Protein AF-A0A8J7DBA4-F1 (afdb_monomer)

Structure (mmCIF, N/CA/C/O backbone):
data_AF-A0A8J7DBA4-F1
#
_entry.id   AF-A0A8J7DBA4-F1
#
loop_
_atom_site.group_PDB
_atom_site.id
_atom_site.type_symbol
_atom_site.label_atom_id
_atom_site.label_alt_id
_atom_site.label_comp_id
_atom_site.label_asym_id
_atom_site.label_entity_id
_atom_site.label_seq_id
_atom_site.pdbx_PDB_ins_code
_atom_site.Cartn_x
_atom_site.Cartn_y
_atom_site.Cartn_z
_atom_site.occupancy
_atom_site.B_iso_or_equiv
_atom_site.auth_seq_id
_atom_site.auth_comp_id
_atom_site.auth_asym_id
_atom_site.auth_atom_id
_atom_site.pdbx_PDB_model_num
ATOM 1 N N . MET A 1 1 ? -9.008 -20.922 -16.742 1.00 41.56 1 MET A N 1
ATOM 2 C CA . MET A 1 1 ? -9.061 -20.496 -15.328 1.00 41.56 1 MET A CA 1
ATOM 3 C C . MET A 1 1 ? -9.291 -18.999 -15.348 1.00 41.56 1 MET A C 1
ATOM 5 O O . MET A 1 1 ? -8.594 -18.337 -16.102 1.00 41.56 1 MET A O 1
ATOM 9 N N . SER A 1 2 ? -10.322 -18.491 -14.674 1.00 51.12 2 SER A N 1
ATOM 10 C CA . SER A 1 2 ? -10.589 -17.048 -14.632 1.00 51.12 2 SER A CA 1
ATOM 11 C C . SER A 1 2 ? -9.455 -16.356 -13.891 1.00 51.12 2 SER A C 1
ATOM 13 O O . SER A 1 2 ? -9.149 -16.736 -12.761 1.00 51.12 2 SER A O 1
ATOM 15 N N . GLU A 1 3 ? -8.820 -15.381 -14.527 1.00 66.69 3 GLU A N 1
ATOM 16 C CA . GLU A 1 3 ? -7.812 -14.571 -13.858 1.00 66.69 3 GLU A CA 1
ATOM 17 C C . GLU A 1 3 ? -8.450 -13.742 -12.746 1.00 66.69 3 GLU A C 1
ATOM 19 O O . GLU A 1 3 ? -9.536 -13.180 -12.905 1.00 66.69 3 GLU A O 1
ATOM 24 N N . LEU A 1 4 ? -7.777 -13.689 -11.601 1.00 79.00 4 LEU A N 1
ATOM 25 C CA . LEU A 1 4 ? -8.176 -12.825 -10.505 1.00 79.00 4 LEU A CA 1
ATOM 26 C C . LEU A 1 4 ? -7.897 -11.370 -10.857 1.00 79.00 4 LEU A C 1
ATOM 28 O O . LEU A 1 4 ? -6.765 -11.024 -11.192 1.00 79.00 4 LEU A O 1
ATOM 32 N N . VAL A 1 5 ? -8.913 -10.523 -10.692 1.00 84.81 5 VAL A N 1
ATOM 33 C CA . VAL A 1 5 ? -8.793 -9.084 -10.922 1.00 84.81 5 VAL A CA 1
ATOM 34 C C . VAL A 1 5 ? -9.052 -8.319 -9.626 1.00 84.81 5 VAL A C 1
ATOM 36 O O . VAL A 1 5 ? -10.128 -8.411 -9.037 1.00 84.81 5 VAL A O 1
ATOM 39 N N . PHE A 1 6 ? -8.060 -7.559 -9.171 1.00 86.62 6 PHE A N 1
ATOM 40 C CA . PHE A 1 6 ? -8.147 -6.675 -8.016 1.00 86.62 6 PHE A CA 1
ATOM 41 C C . PHE A 1 6 ? -8.677 -5.308 -8.455 1.00 86.62 6 PHE A C 1
ATOM 43 O O . PHE A 1 6 ? -8.010 -4.577 -9.186 1.00 86.62 6 PHE A O 1
ATOM 50 N N . GLN A 1 7 ? -9.887 -4.968 -8.006 1.00 83.88 7 GLN A N 1
ATOM 51 C CA . GLN A 1 7 ? -10.591 -3.742 -8.404 1.00 83.88 7 GLN A CA 1
ATOM 52 C C . GLN A 1 7 ? -10.921 -2.824 -7.226 1.00 83.88 7 GLN A C 1
ATOM 54 O O . GLN A 1 7 ? -11.476 -1.746 -7.438 1.00 83.88 7 GLN A O 1
ATOM 59 N N . ASP A 1 8 ? -10.564 -3.220 -6.004 1.00 83.75 8 ASP A N 1
ATOM 60 C CA . ASP A 1 8 ? -10.910 -2.466 -4.808 1.00 83.75 8 ASP A CA 1
ATOM 61 C C . ASP A 1 8 ? -10.314 -1.053 -4.857 1.00 83.75 8 ASP A C 1
ATOM 63 O O . ASP A 1 8 ? -9.186 -0.817 -5.314 1.00 83.75 8 ASP A O 1
ATOM 67 N N . VAL A 1 9 ? -11.099 -0.114 -4.346 1.00 83.94 9 VAL A N 1
ATOM 68 C CA . VAL A 1 9 ? -10.730 1.286 -4.139 1.00 83.94 9 VAL A CA 1
ATOM 69 C C . VAL A 1 9 ? -10.029 1.389 -2.775 1.00 83.94 9 VAL A C 1
ATOM 71 O O . VAL A 1 9 ? -10.416 0.655 -1.863 1.00 83.94 9 VAL A O 1
ATOM 74 N N . PRO A 1 10 ? -9.020 2.262 -2.584 1.00 88.94 10 PRO A N 1
ATOM 75 C CA . PRO A 1 10 ? -8.278 2.388 -1.330 1.00 88.94 10 PRO A CA 1
ATOM 76 C C . PRO A 1 10 ? -9.120 3.083 -0.248 1.00 88.94 10 PRO A C 1
ATOM 78 O O . PRO A 1 10 ? -8.824 4.197 0.175 1.00 88.94 10 PRO A O 1
ATOM 81 N N . GLN A 1 11 ? -10.196 2.433 0.191 1.00 82.94 11 GLN A N 1
ATOM 82 C CA . GLN A 1 11 ? -11.025 2.857 1.317 1.00 82.94 11 GLN A CA 1
ATOM 83 C C . GLN A 1 11 ? -10.263 2.710 2.637 1.00 82.94 11 GLN A C 1
ATOM 85 O O . GLN A 1 11 ? -9.252 2.006 2.711 1.00 82.94 11 GLN A O 1
ATOM 90 N N . VAL A 1 12 ? -10.750 3.376 3.686 1.00 80.31 12 VAL A N 1
ATOM 91 C CA . VAL A 1 12 ? -10.069 3.439 4.985 1.00 80.31 12 VAL A CA 1
ATOM 92 C C . VAL A 1 12 ? -9.779 2.043 5.531 1.00 80.31 12 VAL A C 1
ATOM 94 O O . VAL A 1 12 ? -8.673 1.796 5.995 1.00 80.31 12 VAL A O 1
ATOM 97 N N . GLU A 1 13 ? -10.730 1.118 5.435 1.00 79.31 13 GLU A N 1
ATOM 98 C CA . GLU A 1 13 ? -10.627 -0.249 5.946 1.00 79.31 13 GLU A CA 1
ATOM 99 C C . GLU A 1 13 ? -9.528 -1.033 5.227 1.00 79.31 13 GLU A C 1
ATOM 101 O O . GLU A 1 13 ? -8.673 -1.655 5.863 1.00 79.31 13 GLU A O 1
ATOM 106 N N . LEU A 1 14 ? -9.506 -0.947 3.894 1.00 84.50 14 LEU A N 1
ATOM 107 C CA . LEU A 1 14 ? -8.479 -1.579 3.077 1.00 84.50 14 LEU A CA 1
ATOM 108 C C . LEU A 1 14 ? -7.100 -0.988 3.386 1.00 84.50 14 LEU A C 1
ATOM 110 O O . LEU A 1 14 ? -6.140 -1.728 3.594 1.00 84.50 14 LEU A O 1
ATOM 114 N N . LEU A 1 15 ? -6.995 0.339 3.461 1.00 87.50 15 LEU A N 1
ATOM 115 C CA . LEU A 1 15 ? -5.740 1.016 3.782 1.00 87.50 15 LEU A CA 1
ATOM 116 C C . LEU A 1 15 ? -5.261 0.699 5.199 1.00 87.50 15 LEU A C 1
ATOM 118 O O . LEU A 1 15 ? -4.071 0.481 5.406 1.00 87.50 15 LEU A O 1
ATOM 122 N N . GLN A 1 16 ? -6.168 0.634 6.171 1.00 81.69 16 GLN A N 1
ATOM 123 C CA . GLN A 1 16 ? -5.868 0.267 7.551 1.00 81.69 16 GLN A CA 1
ATOM 124 C C . GLN A 1 16 ? -5.339 -1.168 7.638 1.00 81.69 16 GLN A C 1
ATOM 126 O O . GLN A 1 16 ? -4.392 -1.438 8.379 1.00 81.69 16 GLN A O 1
ATOM 131 N N . TRP A 1 17 ? -5.897 -2.082 6.848 1.00 81.50 17 TRP A N 1
ATOM 132 C CA . TRP A 1 17 ? -5.405 -3.452 6.771 1.00 81.50 17 TRP A CA 1
ATOM 133 C C . TRP A 1 17 ? -4.026 -3.536 6.099 1.00 81.50 17 TRP A C 1
ATOM 135 O O . TRP A 1 17 ? -3.112 -4.164 6.637 1.00 81.50 17 TRP A O 1
ATOM 145 N N . LEU A 1 18 ? -3.819 -2.816 4.991 1.00 87.88 18 LEU A N 1
ATOM 146 C CA . LEU A 1 18 ? -2.517 -2.734 4.318 1.00 87.88 18 LEU A CA 1
ATOM 147 C C . LEU A 1 18 ? -1.440 -2.043 5.175 1.00 87.88 18 LEU A C 1
ATOM 149 O O . LEU A 1 18 ? -0.258 -2.362 5.058 1.00 87.88 18 LEU A O 1
ATOM 153 N N . ALA A 1 19 ? -1.823 -1.115 6.055 1.00 83.12 19 ALA A N 1
ATOM 154 C CA . ALA A 1 19 ? -0.901 -0.352 6.895 1.00 83.12 19 ALA A CA 1
ATOM 155 C C . ALA A 1 19 ? -0.144 -1.201 7.930 1.00 83.12 19 ALA A C 1
ATOM 157 O O . ALA A 1 19 ? 0.929 -0.777 8.364 1.00 83.12 19 ALA A O 1
ATOM 158 N N . ARG A 1 20 ? -0.686 -2.362 8.333 1.00 78.38 20 ARG A N 1
ATOM 159 C CA . ARG A 1 20 ? -0.143 -3.223 9.403 1.00 78.38 20 ARG A CA 1
ATOM 160 C C . ARG A 1 20 ? 0.233 -2.445 10.670 1.00 78.38 20 ARG A C 1
ATOM 162 O O . ARG A 1 20 ? 1.379 -2.445 11.116 1.00 78.38 20 ARG A O 1
ATOM 169 N N . GLY A 1 21 ? -0.751 -1.748 11.227 1.00 70.19 21 GLY A N 1
ATOM 170 C CA . GLY A 1 21 ? -0.596 -0.890 12.400 1.00 70.19 21 GLY A CA 1
ATOM 171 C C . GLY A 1 21 ? -1.210 0.479 12.151 1.00 70.19 21 GLY A C 1
ATOM 172 O O . GLY A 1 21 ? -2.156 0.606 11.382 1.00 70.19 21 GLY A O 1
ATOM 173 N N . SER A 1 22 ? -0.684 1.528 12.783 1.00 77.88 22 SER A N 1
ATOM 174 C CA . SER A 1 22 ? -1.262 2.873 12.666 1.00 77.88 22 SER A CA 1
ATOM 175 C C . SER A 1 22 ? -1.319 3.354 11.209 1.00 77.88 22 SER A C 1
ATOM 177 O O . SER A 1 22 ? -0.276 3.626 10.602 1.00 77.88 22 SER A O 1
ATOM 179 N N . LEU A 1 23 ? -2.533 3.517 10.666 1.00 80.94 23 LEU A N 1
ATOM 180 C CA . LEU A 1 23 ? -2.739 4.073 9.326 1.00 80.94 23 LEU A CA 1
ATOM 181 C C . LEU A 1 23 ? -2.173 5.492 9.223 1.00 80.94 23 LEU A C 1
ATOM 183 O O . LEU A 1 23 ? -1.526 5.823 8.237 1.00 80.94 23 LEU A O 1
ATOM 187 N N . LYS A 1 24 ? -2.293 6.299 10.281 1.00 81.75 24 LYS A N 1
ATOM 188 C CA . LYS A 1 24 ? -1.703 7.644 10.352 1.00 81.75 24 LYS A CA 1
ATOM 189 C C . LYS A 1 24 ? -0.204 7.673 10.056 1.00 81.75 24 LYS A C 1
ATOM 191 O O . LYS A 1 24 ? 0.265 8.591 9.390 1.00 81.75 24 LYS A O 1
ATOM 196 N N . GLN A 1 25 ? 0.543 6.694 10.562 1.00 79.12 25 GLN A N 1
ATOM 197 C CA . GLN A 1 25 ? 1.996 6.627 10.379 1.00 79.12 25 GLN A CA 1
ATOM 198 C C . GLN A 1 25 ? 2.388 5.957 9.059 1.00 79.12 25 GLN A C 1
ATOM 200 O O . GLN A 1 25 ? 3.443 6.253 8.506 1.00 79.12 25 GLN A O 1
ATOM 205 N N . ASN A 1 26 ? 1.537 5.066 8.546 1.00 86.19 26 ASN A N 1
ATOM 206 C CA . ASN A 1 26 ? 1.852 4.210 7.404 1.00 86.19 26 ASN A CA 1
ATOM 207 C C . ASN A 1 26 ? 1.024 4.512 6.148 1.00 86.19 26 ASN A C 1
ATOM 209 O O . ASN A 1 26 ? 1.100 3.740 5.196 1.00 86.19 26 ASN A O 1
ATOM 213 N N . LEU A 1 27 ? 0.278 5.621 6.100 1.00 91.94 27 LEU A N 1
ATOM 214 C CA . LEU A 1 27 ? -0.647 5.941 5.006 1.00 91.94 27 LEU A CA 1
ATOM 215 C C . LEU A 1 27 ? 0.015 5.853 3.625 1.00 91.94 27 LEU A C 1
ATOM 217 O O . LEU A 1 27 ? -0.481 5.148 2.752 1.00 91.94 27 LEU A O 1
ATOM 221 N N . GLY A 1 28 ? 1.167 6.505 3.437 1.00 95.19 28 GLY A N 1
ATOM 222 C CA . GLY A 1 28 ? 1.880 6.462 2.156 1.00 95.19 28 GLY A CA 1
ATOM 223 C C . GLY A 1 28 ? 2.302 5.041 1.762 1.00 95.19 28 GLY A C 1
ATOM 224 O O . GLY A 1 28 ? 2.207 4.666 0.598 1.00 95.19 28 GLY A O 1
ATOM 225 N N . ARG A 1 29 ? 2.705 4.202 2.728 1.00 96.00 29 ARG A N 1
ATOM 226 C CA . ARG A 1 29 ? 3.007 2.787 2.459 1.00 96.00 29 ARG A CA 1
ATOM 227 C C . ARG A 1 29 ? 1.739 2.009 2.113 1.00 96.00 29 ARG A C 1
ATOM 229 O O . ARG A 1 29 ? 1.763 1.255 1.153 1.00 96.00 29 ARG A O 1
ATOM 236 N N . ALA A 1 30 ? 0.646 2.203 2.847 1.00 94.81 30 ALA A N 1
ATOM 237 C CA . ALA A 1 30 ? -0.625 1.532 2.585 1.00 94.81 30 ALA A CA 1
ATOM 238 C C . ALA A 1 30 ? -1.157 1.845 1.177 1.00 94.81 30 ALA A C 1
ATOM 240 O O . ALA A 1 30 ? -1.532 0.932 0.446 1.00 94.81 30 ALA A O 1
ATOM 241 N N . ILE A 1 31 ? -1.101 3.115 0.760 1.00 96.56 31 ILE A N 1
ATOM 242 C CA . ILE A 1 31 ? -1.473 3.526 -0.601 1.00 96.56 31 ILE A CA 1
ATOM 243 C C . ILE A 1 31 ? -0.526 2.894 -1.628 1.00 96.56 31 ILE A C 1
ATOM 245 O O . ILE A 1 31 ? -0.976 2.382 -2.649 1.00 96.56 31 ILE A O 1
ATOM 249 N N . ARG A 1 32 ? 0.783 2.850 -1.351 1.00 97.19 32 ARG A N 1
ATOM 250 C CA . ARG A 1 32 ? 1.744 2.186 -2.242 1.00 97.19 32 ARG A CA 1
ATOM 251 C C . ARG A 1 32 ? 1.461 0.694 -2.392 1.00 97.19 32 ARG A C 1
ATOM 253 O O . ARG A 1 32 ? 1.496 0.194 -3.510 1.00 97.19 32 ARG A O 1
ATOM 260 N N . LEU A 1 33 ? 1.140 -0.009 -1.305 1.00 96.75 33 LEU A N 1
ATOM 261 C CA . LEU A 1 33 ? 0.729 -1.416 -1.336 1.00 96.75 33 LEU A CA 1
ATOM 262 C C . LEU A 1 33 ? -0.558 -1.612 -2.142 1.00 96.75 33 LEU A C 1
ATOM 264 O O . LEU A 1 33 ? -0.661 -2.577 -2.891 1.00 96.75 33 LEU A O 1
ATOM 268 N N . TRP A 1 34 ? -1.510 -0.683 -2.057 1.00 95.12 34 TRP A N 1
ATOM 269 C CA . TRP A 1 34 ? -2.689 -0.710 -2.919 1.00 95.12 34 TRP A CA 1
ATOM 270 C C . TRP A 1 34 ? -2.310 -0.595 -4.406 1.00 95.12 34 TRP A C 1
ATOM 272 O O . TRP A 1 34 ? -2.770 -1.404 -5.212 1.00 95.12 34 TRP A O 1
ATOM 282 N N . VAL A 1 35 ? -1.401 0.318 -4.774 1.00 94.25 35 VAL A N 1
ATOM 283 C CA . VAL A 1 35 ? -0.895 0.410 -6.158 1.00 94.25 35 VAL A CA 1
ATOM 284 C C . VAL A 1 35 ? -0.161 -0.869 -6.576 1.00 94.25 35 VAL A C 1
ATOM 286 O O . VAL A 1 35 ? -0.353 -1.340 -7.695 1.00 94.25 35 VAL A O 1
ATOM 289 N N . TRP A 1 36 ? 0.626 -1.483 -5.685 1.00 94.75 36 TRP A N 1
ATOM 290 C CA . TRP A 1 36 ? 1.239 -2.788 -5.945 1.00 94.75 36 TRP A CA 1
ATOM 291 C C . TRP A 1 36 ? 0.193 -3.846 -6.305 1.00 94.75 36 TRP A C 1
ATOM 293 O O . TRP A 1 36 ? 0.370 -4.551 -7.297 1.00 94.75 36 TRP A O 1
ATOM 303 N N . LEU A 1 37 ? -0.907 -3.935 -5.552 1.00 93.19 37 LEU A N 1
ATOM 304 C CA . LEU A 1 37 ? -1.984 -4.887 -5.832 1.00 93.19 37 LEU A CA 1
ATOM 305 C C . LEU A 1 37 ? -2.625 -4.640 -7.198 1.00 93.19 37 LEU A C 1
ATOM 307 O O . LEU A 1 37 ? -2.805 -5.592 -7.955 1.00 93.19 37 LEU A O 1
ATOM 311 N N . ARG A 1 38 ? -2.882 -3.376 -7.560 1.00 89.75 38 ARG A N 1
ATOM 312 C CA . ARG A 1 38 ? -3.343 -3.012 -8.913 1.00 89.75 38 ARG A CA 1
ATOM 313 C C . ARG A 1 38 ? -2.315 -3.421 -9.980 1.00 89.75 38 ARG A C 1
ATOM 315 O O . ARG A 1 38 ? -2.696 -3.993 -10.991 1.00 89.75 38 ARG A O 1
ATOM 322 N N . SER A 1 39 ? -1.017 -3.239 -9.726 1.00 90.38 39 SER A N 1
ATOM 323 C CA . SER A 1 39 ? 0.048 -3.617 -10.673 1.00 90.38 39 SER A CA 1
ATOM 324 C C . SER A 1 39 ? 0.184 -5.129 -10.888 1.00 90.38 39 SER A C 1
ATOM 326 O O . SER A 1 39 ? 0.546 -5.583 -11.970 1.00 90.38 39 SER A O 1
ATOM 328 N N . LEU A 1 40 ? -0.103 -5.930 -9.861 1.00 91.75 40 LEU A N 1
ATOM 329 C CA . LEU A 1 40 ? 0.084 -7.383 -9.888 1.00 91.75 40 LEU A CA 1
ATOM 330 C C . LEU A 1 40 ? -1.174 -8.126 -10.354 1.00 91.75 40 LEU A C 1
ATOM 332 O O . LEU A 1 40 ? -1.061 -9.165 -11.012 1.00 91.75 40 LEU A O 1
ATOM 336 N N . TYR A 1 41 ? -2.344 -7.582 -10.013 1.00 89.81 41 TYR A N 1
ATOM 337 C CA . TYR A 1 41 ? -3.651 -8.225 -10.142 1.00 89.81 41 TYR A CA 1
ATOM 338 C C . TYR A 1 41 ? -4.704 -7.354 -10.845 1.00 89.81 41 TYR A C 1
ATOM 340 O O . TYR A 1 41 ? -5.869 -7.719 -10.836 1.00 89.81 41 TYR A O 1
ATOM 348 N N . GLY A 1 42 ? -4.366 -6.190 -11.401 1.00 84.94 42 GLY A N 1
ATOM 349 C CA . GLY A 1 42 ? -5.332 -5.291 -12.049 1.00 84.94 42 GLY A CA 1
ATOM 350 C C . GLY A 1 42 ? -5.852 -5.788 -13.400 1.00 84.94 42 GLY A C 1
ATOM 351 O O . GLY A 1 42 ? -5.643 -6.941 -13.786 1.00 84.94 42 GLY A O 1
ATOM 352 N N . PHE A 1 43 ? -6.544 -4.913 -14.134 1.00 77.44 43 PHE A N 1
ATOM 353 C CA . PHE A 1 43 ? -7.121 -5.271 -15.428 1.00 77.44 43 PHE A CA 1
ATOM 354 C C . PHE A 1 43 ? -6.041 -5.357 -16.519 1.00 77.44 43 PHE A C 1
ATOM 356 O O . PHE A 1 43 ? -5.142 -4.514 -16.607 1.00 77.44 43 PHE A O 1
ATOM 363 N N . GLU A 1 44 ? -6.137 -6.361 -17.391 1.00 66.00 44 GLU A N 1
ATOM 364 C CA . GLU A 1 44 ? -5.301 -6.433 -18.591 1.00 66.00 44 GLU A CA 1
ATOM 365 C C . GLU A 1 44 ? -5.859 -5.495 -19.674 1.00 66.00 44 GLU A C 1
ATOM 367 O O . GLU A 1 44 ? -7.022 -5.591 -20.059 1.00 66.00 44 GLU A O 1
ATOM 372 N N . GLY A 1 45 ? -5.035 -4.577 -20.189 1.00 55.41 45 GLY A N 1
ATOM 373 C CA . GLY A 1 45 ? -5.352 -3.812 -21.405 1.00 55.41 45 GLY A CA 1
ATOM 374 C C . GLY A 1 45 ? -5.785 -2.350 -21.235 1.00 55.41 45 GLY A C 1
ATOM 375 O O . GLY A 1 45 ? -5.809 -1.636 -22.233 1.00 55.41 45 GLY A O 1
ATOM 376 N N . ALA A 1 46 ? -6.039 -1.851 -20.020 1.00 53.28 46 ALA A N 1
ATOM 377 C CA . ALA A 1 46 ? -6.259 -0.419 -19.787 1.00 53.28 46 ALA A CA 1
ATOM 378 C C . ALA A 1 46 ? -5.453 0.069 -18.580 1.00 53.28 46 ALA A C 1
ATOM 380 O O . ALA A 1 46 ? -5.605 -0.445 -17.480 1.00 53.28 46 ALA A O 1
ATOM 381 N N . SER A 1 47 ? -4.588 1.067 -18.775 1.00 58.25 47 SER A N 1
ATOM 382 C CA . SER A 1 47 ? -3.918 1.738 -17.659 1.00 58.25 47 SER A CA 1
ATOM 383 C C . SER A 1 47 ? -4.881 2.640 -16.909 1.00 58.25 47 SER A C 1
ATOM 385 O O . SER A 1 47 ? -5.562 3.451 -17.544 1.00 58.25 47 SER A O 1
ATOM 387 N N . LEU A 1 48 ? -4.828 2.646 -15.579 1.00 55.78 48 LEU A N 1
ATOM 388 C CA . LEU A 1 48 ? -5.324 3.785 -14.801 1.00 55.78 48 LEU A CA 1
ATOM 389 C C . LEU A 1 48 ? -4.355 4.978 -14.809 1.00 55.78 48 LEU A C 1
ATOM 391 O O . LEU A 1 48 ? -4.746 6.090 -14.476 1.00 55.78 48 LEU A O 1
ATOM 395 N N . TYR A 1 49 ? -3.098 4.764 -15.205 1.00 61.16 49 TYR A N 1
ATOM 396 C CA . TYR A 1 49 ? -1.985 5.657 -14.897 1.00 61.16 49 TYR A CA 1
ATOM 397 C C . TYR A 1 49 ? -1.161 6.070 -16.135 1.00 61.16 49 TYR A C 1
ATOM 399 O O . TYR A 1 49 ? -0.026 6.505 -15.972 1.00 61.16 49 TYR A O 1
ATOM 407 N N . GLY A 1 50 ? -1.683 5.967 -17.360 1.00 58.41 50 GLY A N 1
ATOM 408 C CA . GLY A 1 50 ? -0.989 6.405 -18.588 1.00 58.41 50 GLY A CA 1
ATOM 409 C C . GLY A 1 50 ? -1.108 5.408 -19.742 1.00 58.41 50 GLY A C 1
ATOM 410 O O . GLY A 1 50 ? -2.164 4.811 -19.921 1.00 58.41 50 GLY A O 1
ATOM 411 N N . ASP A 1 51 ? -0.034 5.211 -20.507 1.00 51.03 51 ASP A N 1
ATOM 412 C CA . ASP A 1 51 ? 0.001 4.278 -21.652 1.00 51.03 51 ASP A CA 1
ATOM 413 C C . ASP A 1 51 ? 0.422 2.841 -21.271 1.00 51.03 51 ASP A C 1
ATOM 415 O O . ASP A 1 51 ? 0.465 1.944 -22.113 1.00 51.03 51 ASP A O 1
ATOM 419 N N . HIS A 1 52 ? 0.721 2.582 -19.994 1.00 54.91 52 HIS A N 1
ATOM 420 C CA . HIS A 1 52 ? 1.179 1.271 -19.511 1.00 54.91 52 HIS A CA 1
ATOM 421 C C . HIS A 1 52 ? 0.028 0.427 -18.970 1.00 54.91 52 HIS A C 1
ATOM 423 O O . HIS A 1 52 ? -0.735 0.925 -18.160 1.00 54.91 52 HIS A O 1
ATOM 429 N N . GLN A 1 53 ? -0.093 -0.853 -19.323 1.00 60.94 53 GLN A N 1
ATOM 430 C CA . GLN A 1 53 ? -1.138 -1.725 -18.760 1.00 60.94 53 GLN A CA 1
ATOM 431 C C . GLN A 1 53 ? -1.193 -1.647 -17.223 1.00 60.94 53 GLN A C 1
ATOM 433 O O . GLN A 1 53 ? -0.155 -1.612 -16.564 1.00 60.94 53 GLN A O 1
ATOM 438 N N .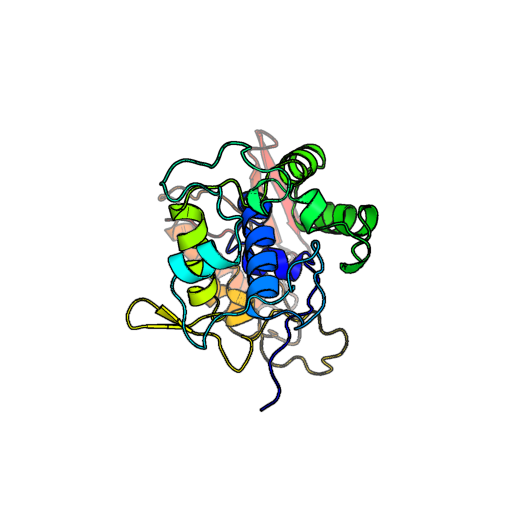 GLU A 1 54 ? -2.406 -1.585 -16.657 1.00 71.25 54 GLU A N 1
ATOM 439 C CA . GLU A 1 54 ? -2.588 -1.523 -15.203 1.00 71.25 54 GLU A CA 1
ATOM 440 C C . GLU A 1 54 ? -1.970 -2.743 -14.524 1.00 71.25 54 GLU A C 1
ATOM 442 O O . GLU A 1 54 ? -1.222 -2.587 -13.563 1.00 71.25 54 GLU A O 1
ATOM 447 N N . ARG A 1 55 ? -2.235 -3.938 -15.058 1.00 84.38 55 ARG A N 1
ATOM 448 C CA . ARG A 1 55 ? -1.512 -5.149 -14.689 1.00 84.38 55 ARG A CA 1
ATOM 449 C C . ARG A 1 55 ? -0.220 -5.262 -15.487 1.00 84.38 55 ARG A C 1
ATOM 451 O O . ARG A 1 55 ? -0.226 -5.222 -16.714 1.00 84.38 55 ARG A O 1
ATOM 458 N N . LEU A 1 56 ? 0.883 -5.463 -14.779 1.00 85.94 56 LEU A N 1
ATOM 459 C CA . LEU A 1 56 ? 2.188 -5.666 -15.385 1.00 85.94 56 LEU A CA 1
ATOM 460 C C . LEU A 1 56 ? 2.276 -7.052 -16.026 1.00 85.94 56 LEU A C 1
ATOM 462 O O . LEU A 1 56 ? 1.861 -8.065 -15.446 1.00 85.94 56 LEU A O 1
ATOM 466 N N . VAL A 1 57 ? 2.903 -7.093 -17.199 1.00 86.44 57 VAL A N 1
ATOM 467 C CA . VAL A 1 57 ? 3.236 -8.334 -17.901 1.00 86.44 57 VAL A CA 1
ATOM 468 C C . VAL A 1 57 ? 4.432 -8.982 -17.206 1.00 86.44 57 VAL A C 1
ATOM 470 O O . VAL A 1 57 ? 5.591 -8.747 -17.538 1.00 86.44 57 VAL A O 1
ATOM 473 N N . LEU A 1 58 ? 4.128 -9.783 -16.190 1.00 87.31 58 LEU A N 1
ATOM 474 C CA . LEU A 1 58 ? 5.078 -10.593 -15.434 1.00 87.31 58 LEU A CA 1
ATOM 475 C C . LEU A 1 58 ? 4.732 -12.071 -15.601 1.00 87.31 58 LEU A C 1
ATOM 477 O O . LEU A 1 58 ? 3.558 -12.426 -15.754 1.00 87.31 58 LEU A O 1
ATOM 481 N N . GLY A 1 59 ? 5.748 -12.931 -15.522 1.00 86.25 59 GLY A N 1
ATOM 482 C CA . GLY A 1 59 ? 5.540 -14.376 -15.441 1.00 86.25 59 GLY A CA 1
ATOM 483 C C . GLY A 1 59 ? 4.800 -14.789 -14.161 1.00 86.25 59 GLY A C 1
ATOM 484 O O . GLY A 1 59 ? 4.560 -13.980 -13.263 1.00 86.25 59 GLY A O 1
ATOM 485 N N . ASP A 1 60 ? 4.464 -16.074 -14.046 1.00 85.12 60 ASP A N 1
ATOM 486 C CA . ASP A 1 60 ? 3.792 -16.630 -12.855 1.00 85.12 60 ASP A CA 1
ATOM 487 C C . ASP A 1 60 ? 4.602 -16.443 -11.564 1.00 85.12 60 ASP A C 1
ATOM 489 O O . ASP A 1 60 ? 4.047 -16.351 -10.466 1.00 85.12 60 ASP A O 1
ATOM 493 N N . SER A 1 61 ? 5.923 -16.347 -11.714 1.00 93.38 61 SER A N 1
ATOM 494 C CA . SER A 1 61 ? 6.865 -15.981 -10.665 1.00 93.38 61 SER A CA 1
ATOM 495 C C . SER A 1 61 ? 7.710 -14.793 -11.101 1.00 93.38 61 SER A C 1
ATOM 497 O 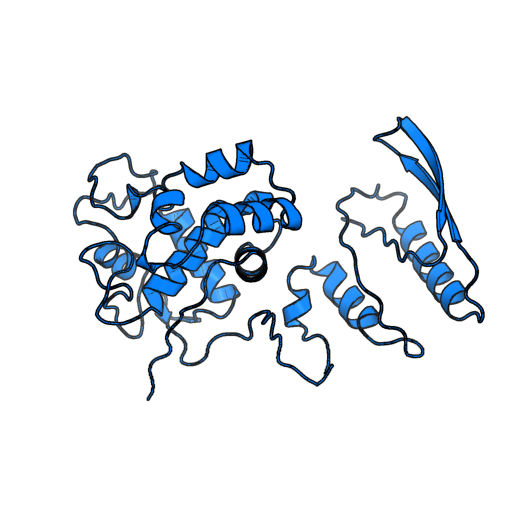O . SER A 1 61 ? 8.085 -14.720 -12.273 1.00 93.38 61 SER A O 1
ATOM 499 N N . PHE A 1 62 ? 8.083 -13.933 -10.160 1.00 95.88 62 PHE A N 1
ATOM 500 C CA . PHE A 1 62 ? 8.923 -12.772 -10.428 1.00 95.88 62 PHE A CA 1
ATOM 501 C C . PHE A 1 62 ? 9.811 -12.415 -9.229 1.00 95.88 62 PHE A C 1
ATOM 503 O O . PHE A 1 62 ? 9.523 -12.723 -8.073 1.00 95.88 62 PHE A O 1
ATOM 510 N N . THR A 1 63 ? 10.909 -11.737 -9.515 1.00 95.88 63 THR A N 1
ATOM 511 C CA . THR A 1 63 ? 11.803 -11.082 -8.563 1.00 95.88 63 THR A CA 1
ATOM 512 C C . THR A 1 63 ? 11.477 -9.593 -8.492 1.00 95.88 63 THR A C 1
ATOM 514 O O . THR A 1 63 ? 10.854 -9.028 -9.393 1.00 95.88 63 THR A O 1
ATOM 517 N N . TYR A 1 64 ? 11.971 -8.910 -7.458 1.00 94.62 64 TYR A N 1
ATOM 518 C CA . TYR A 1 64 ? 11.903 -7.447 -7.408 1.00 94.62 64 TYR A CA 1
ATOM 519 C C . TYR A 1 64 ? 12.543 -6.789 -8.641 1.00 94.62 64 TYR A C 1
ATOM 521 O O . TYR A 1 64 ? 12.028 -5.794 -9.136 1.00 94.62 64 TYR A O 1
ATOM 529 N N . ALA A 1 65 ? 13.655 -7.335 -9.149 1.00 94.44 65 ALA A N 1
ATOM 530 C CA . ALA A 1 65 ? 14.347 -6.769 -10.305 1.00 94.44 65 ALA A CA 1
ATOM 531 C C . ALA A 1 65 ? 13.499 -6.855 -11.583 1.00 94.44 65 ALA A C 1
ATOM 533 O O . ALA A 1 65 ? 13.432 -5.873 -12.318 1.00 94.44 65 ALA A O 1
ATOM 534 N N . GLU A 1 66 ? 12.830 -7.992 -11.807 1.00 94.88 66 GLU A N 1
ATOM 535 C CA . GLU A 1 66 ? 11.905 -8.187 -12.931 1.00 94.88 66 GLU A CA 1
ATOM 536 C C . GLU A 1 66 ? 10.697 -7.249 -12.818 1.00 94.88 66 GLU A C 1
ATOM 538 O O . GLU A 1 66 ? 10.369 -6.572 -13.784 1.00 94.88 66 GLU A O 1
ATOM 543 N N . TRP A 1 67 ? 10.088 -7.124 -11.632 1.00 94.25 67 TRP A N 1
ATOM 544 C CA . TRP A 1 67 ? 9.007 -6.153 -11.425 1.00 94.25 67 TRP A CA 1
ATOM 545 C C . TRP A 1 67 ? 9.475 -4.713 -11.670 1.00 94.25 67 TRP A C 1
ATOM 547 O O . TRP A 1 67 ? 8.823 -3.969 -12.397 1.00 94.25 67 TRP A O 1
ATOM 557 N N . ARG A 1 68 ? 10.627 -4.322 -11.108 1.00 93.69 68 ARG A N 1
ATOM 558 C CA . ARG A 1 68 ? 11.191 -2.967 -11.221 1.00 93.69 68 ARG A CA 1
ATOM 559 C C . ARG A 1 68 ? 11.408 -2.578 -12.677 1.00 93.69 68 ARG A C 1
ATOM 561 O O . ARG A 1 68 ? 11.080 -1.458 -13.048 1.00 93.69 68 ARG A O 1
ATOM 568 N N . ASP A 1 69 ? 11.985 -3.481 -13.466 1.00 92.81 69 ASP A N 1
ATOM 569 C CA . ASP A 1 69 ? 12.353 -3.212 -14.858 1.00 92.81 69 ASP A CA 1
ATOM 570 C C . ASP A 1 69 ? 11.129 -3.150 -15.793 1.00 92.81 69 ASP A C 1
ATOM 572 O O . ASP A 1 69 ? 11.237 -2.602 -16.886 1.00 92.81 69 ASP A O 1
ATOM 576 N N . VAL A 1 70 ? 9.973 -3.669 -15.362 1.00 92.00 70 VAL A N 1
ATOM 577 C CA . VAL A 1 70 ? 8.691 -3.546 -16.080 1.00 92.00 70 VAL A CA 1
ATOM 578 C C . VAL A 1 70 ? 7.894 -2.332 -15.589 1.00 92.00 70 VAL A C 1
ATOM 580 O O . VAL A 1 70 ? 7.221 -1.678 -16.380 1.00 92.00 70 VAL A O 1
ATOM 583 N N . PHE A 1 71 ? 7.951 -2.029 -14.289 1.00 92.31 71 PHE A N 1
ATOM 584 C CA . PHE A 1 71 ? 7.182 -0.944 -13.683 1.00 92.31 71 PHE A CA 1
ATOM 585 C C . PHE A 1 71 ? 7.810 0.432 -13.912 1.00 92.31 71 PHE A C 1
ATOM 587 O O . PHE A 1 71 ? 7.091 1.380 -14.199 1.00 92.31 71 PHE A O 1
ATOM 594 N N . PHE A 1 72 ? 9.128 0.584 -13.766 1.00 93.12 72 PHE A N 1
ATOM 595 C CA . PHE A 1 72 ? 9.786 1.881 -13.926 1.00 93.12 72 PHE A CA 1
ATOM 596 C C . PHE A 1 72 ? 10.332 2.098 -15.333 1.00 93.12 72 PHE A C 1
ATOM 598 O O . PHE A 1 72 ? 10.613 1.152 -16.066 1.00 93.12 72 PHE A O 1
ATOM 605 N N . SER A 1 73 ? 10.541 3.366 -15.694 1.00 92.38 73 SER A N 1
ATOM 606 C CA . SER A 1 73 ? 11.171 3.700 -16.965 1.00 92.38 73 SER A CA 1
ATOM 607 C C . SER A 1 73 ? 12.650 3.268 -17.000 1.00 92.38 73 SER A C 1
ATOM 609 O O . SER A 1 73 ? 13.289 3.118 -15.950 1.00 92.38 73 SER A O 1
ATOM 611 N N . PRO A 1 74 ? 13.248 3.093 -18.196 1.00 92.19 74 PRO A N 1
ATOM 612 C CA . PRO A 1 74 ? 14.630 2.620 -18.335 1.00 92.19 74 PRO A CA 1
ATOM 613 C C . PRO A 1 74 ? 15.692 3.508 -17.669 1.00 92.19 74 PRO A C 1
ATOM 615 O O . PRO A 1 74 ? 16.796 3.044 -17.386 1.00 92.19 74 PRO A O 1
ATOM 618 N N . THR A 1 75 ? 15.380 4.783 -17.428 1.00 92.75 75 THR A N 1
ATOM 619 C CA . THR A 1 75 ? 16.266 5.766 -16.787 1.00 92.75 75 THR A CA 1
ATOM 620 C C . THR A 1 75 ? 16.234 5.687 -15.255 1.00 92.75 75 THR A C 1
ATOM 622 O O . THR A 1 75 ? 17.030 6.356 -14.590 1.00 92.75 75 THR A O 1
ATOM 625 N N . HIS A 1 76 ? 15.365 4.848 -14.678 1.00 93.06 76 HIS A N 1
ATOM 626 C CA . HIS A 1 76 ? 15.240 4.675 -13.236 1.00 93.06 76 HIS A CA 1
ATOM 627 C C . HIS A 1 76 ? 16.491 4.055 -12.607 1.00 93.06 76 HIS A C 1
ATOM 629 O O . HIS A 1 76 ? 17.053 3.064 -13.083 1.00 93.06 76 HIS A O 1
ATOM 635 N N . SER A 1 77 ? 16.933 4.630 -11.486 1.00 90.62 77 SER A N 1
ATOM 636 C CA . SER A 1 77 ? 18.153 4.186 -10.820 1.00 90.62 77 SER A CA 1
ATOM 637 C C . SER A 1 77 ? 17.975 2.804 -10.180 1.00 90.62 77 SER A C 1
ATOM 639 O O . SER A 1 77 ? 16.983 2.507 -9.522 1.00 90.62 77 SER A O 1
ATOM 641 N N . LYS A 1 78 ? 18.978 1.934 -10.341 1.00 89.75 78 LYS A N 1
ATOM 642 C CA . LYS A 1 78 ? 18.973 0.569 -9.771 1.00 89.75 78 LYS A CA 1
ATOM 643 C C . LYS A 1 78 ? 19.655 0.473 -8.397 1.00 89.75 78 LYS A C 1
ATOM 645 O O . LYS A 1 78 ? 19.809 -0.625 -7.867 1.00 89.75 78 LYS A O 1
ATOM 650 N N . GLY A 1 79 ? 20.109 1.604 -7.855 1.00 87.12 79 GLY A N 1
ATOM 651 C CA . GLY A 1 79 ? 20.849 1.686 -6.594 1.00 87.12 79 GLY A CA 1
ATOM 652 C C . GLY A 1 79 ? 19.956 1.764 -5.350 1.00 87.12 79 GLY A C 1
ATOM 653 O O . GLY A 1 79 ? 18.736 1.694 -5.424 1.00 87.12 79 GLY A O 1
ATOM 654 N N . GLU A 1 80 ? 20.582 1.947 -4.185 1.00 87.56 80 GLU A N 1
ATOM 655 C CA . GLU A 1 80 ? 19.879 2.012 -2.888 1.00 87.56 80 GLU A CA 1
ATOM 656 C C . GLU A 1 80 ? 19.395 3.422 -2.509 1.00 87.56 80 GLU A C 1
ATOM 658 O O . GLU A 1 80 ? 18.622 3.585 -1.564 1.00 87.56 80 GLU A O 1
ATOM 663 N N . LYS A 1 81 ? 19.853 4.460 -3.220 1.00 91.44 81 LYS A N 1
ATOM 664 C CA . LYS A 1 81 ? 19.452 5.847 -2.953 1.00 91.44 81 LYS A CA 1
ATOM 665 C C . LYS A 1 81 ? 18.026 6.091 -3.436 1.00 91.44 81 LYS A C 1
ATOM 667 O O . LYS A 1 81 ? 17.625 5.561 -4.467 1.00 91.44 81 LYS A O 1
ATOM 672 N N . VAL A 1 82 ? 17.305 6.956 -2.725 1.00 93.88 82 VAL A N 1
ATOM 673 C CA . VAL A 1 82 ? 16.025 7.487 -3.206 1.00 93.88 82 VAL A CA 1
ATOM 674 C C . VAL A 1 82 ? 16.242 8.139 -4.581 1.00 93.88 82 VAL A C 1
ATOM 676 O O . VAL A 1 82 ? 17.119 9.004 -4.690 1.00 93.88 82 VAL A O 1
ATOM 679 N N . PRO A 1 83 ? 15.485 7.752 -5.623 1.00 92.00 83 PRO A N 1
ATOM 680 C CA . PRO A 1 83 ? 15.627 8.339 -6.948 1.00 92.00 83 PRO A CA 1
ATOM 681 C C . PRO A 1 83 ? 15.342 9.844 -6.929 1.00 92.00 83 PRO A C 1
ATOM 683 O O . PRO A 1 83 ? 14.284 10.293 -6.468 1.00 92.00 83 PRO A O 1
ATOM 686 N N . SER A 1 84 ? 16.262 10.640 -7.475 1.00 93.62 84 SER A N 1
ATOM 687 C CA . SER A 1 84 ? 15.953 12.020 -7.850 1.00 93.62 84 SER A CA 1
ATOM 688 C C . SER A 1 84 ? 14.897 12.032 -8.955 1.00 93.62 84 SER A C 1
ATOM 690 O O . SER A 1 84 ? 14.639 11.011 -9.602 1.00 93.62 84 SER A O 1
ATOM 692 N N . LEU A 1 85 ? 14.271 13.185 -9.174 1.00 94.12 85 LEU A N 1
ATOM 693 C CA . LEU A 1 85 ? 13.456 13.374 -10.366 1.00 94.12 85 LEU A CA 1
ATOM 694 C C . LEU A 1 85 ? 14.383 13.280 -11.589 1.00 94.12 85 LEU A C 1
ATOM 696 O O . LEU A 1 85 ? 15.332 14.053 -11.694 1.00 94.12 85 LEU A O 1
ATOM 700 N N . HIS A 1 86 ? 14.166 12.277 -12.434 1.00 92.12 86 HIS A N 1
ATOM 701 C CA . HIS A 1 86 ? 15.027 11.962 -13.583 1.00 92.12 86 HIS A CA 1
ATOM 702 C C . HIS A 1 86 ? 14.239 11.850 -14.888 1.00 92.12 86 HIS A C 1
ATOM 704 O O . HIS A 1 86 ? 14.771 12.154 -15.948 1.00 92.12 86 HIS A O 1
ATOM 710 N N . ASP A 1 87 ? 12.982 11.434 -14.793 1.00 92.38 87 ASP A N 1
ATOM 711 C CA . ASP A 1 87 ? 12.069 11.249 -15.907 1.00 92.38 87 ASP A CA 1
ATOM 712 C C . ASP A 1 87 ? 10.652 11.563 -15.396 1.00 92.38 87 ASP A C 1
ATOM 714 O O . ASP A 1 87 ? 10.219 10.905 -14.443 1.00 92.38 87 ASP A O 1
ATOM 718 N N . PRO A 1 88 ? 9.965 12.587 -15.940 1.00 91.44 88 PRO A N 1
ATOM 719 C CA . PRO A 1 88 ? 8.608 12.954 -15.535 1.00 91.44 88 PRO A CA 1
ATOM 720 C C . PRO A 1 88 ? 7.575 11.843 -15.752 1.00 91.44 88 PRO A C 1
ATOM 722 O O . PRO A 1 88 ? 6.607 11.773 -14.999 1.00 91.44 88 PRO A O 1
ATOM 725 N N . ASP A 1 89 ? 7.803 10.962 -16.728 1.00 90.19 89 ASP A N 1
ATOM 726 C CA . ASP A 1 89 ? 6.867 9.891 -17.086 1.00 90.19 89 ASP A CA 1
ATOM 727 C C . ASP A 1 89 ? 7.132 8.602 -16.294 1.00 90.19 89 ASP A C 1
ATOM 729 O O . ASP A 1 89 ? 6.312 7.681 -16.265 1.00 90.19 89 ASP A O 1
ATOM 733 N N . CYS A 1 90 ? 8.260 8.533 -15.581 1.00 92.81 90 CYS A N 1
ATOM 734 C CA . CYS A 1 90 ? 8.564 7.411 -14.708 1.00 92.81 90 CYS A CA 1
ATOM 735 C C . CYS A 1 90 ? 7.537 7.332 -13.565 1.00 92.81 90 CYS A C 1
ATOM 737 O O . CYS A 1 90 ? 7.336 8.321 -12.857 1.00 92.81 90 CYS A O 1
ATOM 739 N N . PRO A 1 91 ? 6.969 6.154 -13.247 1.00 92.81 91 PRO A N 1
ATOM 740 C CA . PRO A 1 91 ? 6.019 6.005 -12.137 1.00 92.81 91 PRO A CA 1
ATOM 741 C C . PRO A 1 91 ? 6.518 6.486 -10.763 1.00 92.81 91 PRO A C 1
ATOM 743 O O . PRO A 1 91 ? 5.718 6.786 -9.879 1.00 92.81 91 PRO A O 1
ATOM 746 N N . CYS A 1 92 ? 7.836 6.617 -10.567 1.00 94.56 92 CYS A N 1
ATOM 747 C CA . CYS A 1 92 ? 8.409 7.203 -9.351 1.00 94.56 92 CYS A CA 1
ATOM 748 C C . CYS A 1 92 ? 8.349 8.739 -9.279 1.00 94.56 92 CYS A C 1
ATOM 750 O O . CYS A 1 92 ? 8.603 9.302 -8.214 1.00 94.56 92 CYS A O 1
ATOM 752 N N . ALA A 1 93 ? 8.077 9.425 -10.391 1.00 94.62 93 ALA A N 1
ATOM 753 C CA . ALA A 1 93 ? 7.872 10.868 -10.430 1.00 94.62 93 ALA A CA 1
ATOM 754 C C . ALA A 1 93 ? 6.498 11.253 -9.874 1.00 94.62 93 ALA A C 1
ATOM 756 O O . ALA A 1 93 ? 6.367 12.330 -9.298 1.00 94.62 93 ALA A O 1
ATOM 757 N N . LYS A 1 94 ? 5.527 10.340 -9.981 1.00 94.19 94 LYS A N 1
ATOM 758 C CA . LYS A 1 94 ? 4.140 10.580 -9.604 1.00 94.19 94 LYS A CA 1
ATOM 759 C C . LYS A 1 94 ? 3.939 10.768 -8.111 1.00 94.19 94 LYS A C 1
ATOM 761 O O . LYS A 1 94 ? 4.439 9.982 -7.292 1.00 94.19 94 LYS A O 1
ATOM 766 N N . THR A 1 95 ? 3.166 11.786 -7.770 1.00 96.06 95 THR A N 1
ATOM 767 C CA . THR A 1 95 ? 2.715 12.052 -6.410 1.00 96.06 95 THR A CA 1
ATOM 768 C C . THR A 1 95 ? 1.652 11.044 -5.985 1.00 96.06 95 THR A C 1
ATOM 770 O O . THR A 1 95 ? 0.991 10.411 -6.807 1.00 96.06 95 THR A O 1
ATOM 773 N N . THR A 1 96 ? 1.483 10.866 -4.678 1.00 95.94 96 THR A N 1
ATOM 774 C CA . THR A 1 96 ? 0.407 10.044 -4.116 1.00 95.94 96 THR A CA 1
ATOM 775 C C . THR A 1 96 ? -0.968 10.529 -4.588 1.00 95.94 96 THR A C 1
ATOM 777 O O . THR A 1 96 ? -1.839 9.708 -4.857 1.00 95.94 96 THR A O 1
ATOM 780 N N . GLU A 1 97 ? -1.149 11.843 -4.726 1.00 95.25 97 GLU A N 1
ATOM 781 C CA . GLU A 1 97 ? -2.362 12.462 -5.266 1.00 95.25 97 GLU A CA 1
ATOM 782 C C . GLU A 1 97 ? -2.660 11.980 -6.693 1.00 95.25 97 GLU A C 1
ATOM 784 O O . GLU A 1 97 ? -3.757 11.498 -6.955 1.00 95.25 97 GLU A O 1
ATOM 789 N N . GLU A 1 98 ? -1.668 11.997 -7.586 1.00 92.81 98 GLU A N 1
ATOM 790 C CA . GLU A 1 98 ? -1.811 11.541 -8.979 1.00 92.81 98 GLU A CA 1
ATOM 791 C C . GLU A 1 98 ? -2.101 10.033 -9.091 1.00 92.81 98 GLU A C 1
ATOM 793 O O . GLU A 1 98 ? -2.755 9.582 -10.036 1.00 92.81 98 GLU A O 1
ATOM 798 N N . TRP A 1 99 ? -1.626 9.234 -8.128 1.00 92.25 99 TRP A N 1
ATOM 799 C CA . TRP A 1 99 ? -1.972 7.812 -8.027 1.00 92.25 99 TRP A CA 1
ATOM 800 C C . TRP A 1 99 ? -3.408 7.580 -7.552 1.00 92.25 99 TRP A C 1
ATOM 802 O O . TRP A 1 99 ? -4.020 6.587 -7.933 1.00 92.25 99 TRP A O 1
ATOM 812 N N . LEU A 1 100 ? -3.951 8.447 -6.701 1.00 91.38 100 LEU A N 1
ATOM 813 C CA . LEU A 1 100 ? -5.286 8.260 -6.135 1.00 91.38 100 LEU A CA 1
ATOM 814 C C . LEU A 1 100 ? -6.373 8.873 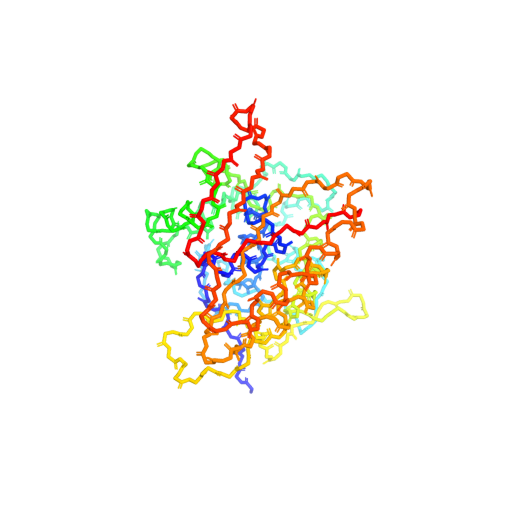-7.011 1.00 91.38 100 LEU A C 1
ATOM 816 O O . LEU A 1 100 ? -7.374 8.220 -7.299 1.00 91.38 100 LEU A O 1
ATOM 820 N N . PHE A 1 101 ? -6.193 10.119 -7.434 1.00 89.94 101 PHE A N 1
ATOM 821 C CA . PHE A 1 101 ? -7.257 10.922 -8.019 1.00 89.94 101 PHE A CA 1
ATOM 822 C C . PHE A 1 101 ? -7.030 11.069 -9.517 1.00 89.94 101 PHE A C 1
ATOM 824 O O . PHE A 1 101 ? -6.316 11.947 -9.995 1.00 89.94 101 PHE A O 1
ATOM 831 N N . ASN A 1 102 ? -7.655 10.174 -10.271 1.00 81.44 102 ASN A N 1
ATOM 832 C CA . ASN A 1 102 ? -7.814 10.314 -11.707 1.00 81.44 102 ASN A CA 1
ATOM 833 C C . ASN A 1 102 ? -9.201 9.805 -12.106 1.00 81.44 102 ASN A C 1
ATOM 835 O O . ASN A 1 102 ? -9.854 9.078 -11.359 1.00 81.44 102 ASN A O 1
ATOM 839 N N . GLU A 1 103 ? -9.657 10.173 -13.301 1.00 75.00 103 GLU A N 1
ATOM 840 C CA . GLU A 1 103 ? -11.005 9.828 -13.773 1.00 75.00 103 GLU A CA 1
ATOM 841 C C . GLU A 1 103 ? -11.282 8.317 -13.751 1.00 75.00 103 GLU A C 1
ATOM 843 O O . GLU A 1 103 ? -12.426 7.891 -13.605 1.00 75.00 103 GLU A O 1
ATOM 848 N N . LYS A 1 104 ? -10.234 7.495 -13.865 1.00 73.19 104 LYS A N 1
ATOM 849 C CA . LYS A 1 104 ? -10.353 6.044 -13.975 1.00 73.19 104 LYS A CA 1
ATOM 850 C C . LYS A 1 104 ? -10.400 5.337 -12.616 1.00 73.19 104 LYS A C 1
ATOM 852 O O . LYS A 1 104 ? -10.902 4.217 -12.549 1.00 73.19 104 LYS A O 1
ATOM 857 N N . THR A 1 105 ? -9.905 5.949 -11.536 1.00 76.38 105 THR A N 1
ATOM 858 C CA . THR A 1 105 ? -10.015 5.378 -10.179 1.00 76.38 105 THR A CA 1
ATOM 859 C C . THR A 1 105 ? -11.404 5.588 -9.579 1.00 76.38 105 THR A C 1
ATOM 861 O O . THR A 1 105 ? -11.792 4.846 -8.677 1.00 76.38 105 THR A O 1
ATOM 864 N N . GLY A 1 106 ? -12.157 6.582 -10.066 1.00 79.56 106 GLY A N 1
ATOM 865 C CA . GLY A 1 106 ? -13.490 6.917 -9.558 1.00 79.56 106 GLY A CA 1
ATOM 866 C C . GLY A 1 106 ? -13.485 7.457 -8.123 1.00 79.56 106 GLY A C 1
ATOM 867 O O . GLY A 1 106 ? -14.526 7.468 -7.468 1.00 79.56 106 GLY A O 1
ATOM 868 N N . ILE A 1 107 ? -12.321 7.877 -7.615 1.00 84.25 107 ILE A N 1
ATOM 869 C CA . ILE A 1 107 ? -12.174 8.405 -6.257 1.00 84.25 107 ILE A CA 1
ATOM 870 C C . ILE A 1 107 ? -12.495 9.896 -6.266 1.00 84.25 107 ILE A C 1
ATOM 872 O O . ILE A 1 107 ? -11.782 10.687 -6.880 1.00 84.25 107 ILE A O 1
ATOM 876 N N . VAL A 1 108 ? -13.545 10.281 -5.542 1.00 85.31 108 VAL A N 1
ATOM 877 C CA . VAL A 1 108 ? -13.869 11.689 -5.285 1.00 85.31 108 VAL A CA 1
ATOM 878 C C . VAL A 1 108 ? -13.008 12.182 -4.126 1.00 85.31 108 VAL A C 1
ATOM 880 O O . VAL A 1 108 ? -13.086 11.636 -3.022 1.00 85.31 108 VAL A O 1
ATOM 883 N N . TYR A 1 109 ? -12.189 13.201 -4.390 1.00 87.38 109 TYR A N 1
ATOM 884 C CA . TYR A 1 109 ? -11.199 13.732 -3.454 1.00 87.38 109 TYR A CA 1
ATOM 885 C C . TYR A 1 109 ? -11.812 14.100 -2.098 1.00 87.38 109 TYR A C 1
ATOM 887 O O . TYR A 1 109 ? -11.373 13.590 -1.066 1.00 87.38 109 TYR A O 1
ATOM 895 N N . GLU A 1 110 ? -12.869 14.914 -2.100 1.00 87.31 110 GLU A N 1
ATOM 896 C CA . GLU A 1 110 ? -13.487 15.445 -0.883 1.00 87.31 110 GLU A CA 1
ATOM 897 C C . GLU A 1 110 ? -14.055 14.321 -0.010 1.00 87.31 110 GLU A C 1
ATOM 899 O O . GLU A 1 110 ? -13.793 14.262 1.189 1.00 87.31 110 GLU A O 1
ATOM 904 N N . GLN A 1 111 ? -14.762 13.369 -0.628 1.00 83.81 111 GLN A N 1
ATOM 905 C CA . GLN A 1 111 ? -15.365 12.236 0.080 1.00 83.81 111 GLN A CA 1
ATOM 906 C C . GLN A 1 111 ? -14.301 11.323 0.694 1.00 83.81 111 GLN A C 1
ATOM 908 O O . GLN A 1 111 ? -14.440 10.860 1.826 1.00 83.81 111 GLN A O 1
ATOM 913 N N . TRP A 1 112 ? -13.227 11.051 -0.050 1.00 87.31 112 TRP A N 1
ATOM 914 C CA . TRP A 1 112 ? -12.142 10.208 0.435 1.00 87.31 112 TRP A CA 1
ATOM 915 C C . TRP A 1 112 ? -11.378 10.882 1.581 1.00 87.31 112 TRP A C 1
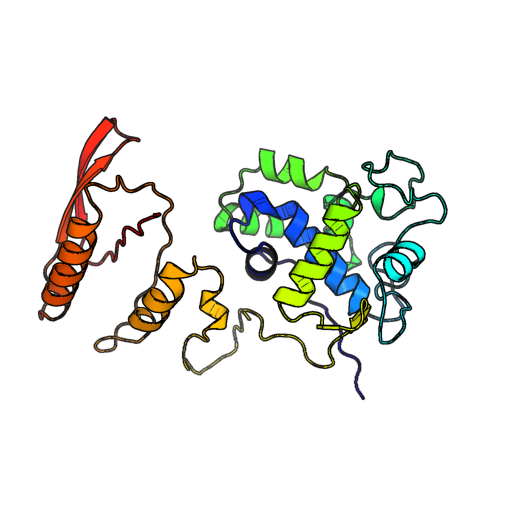ATOM 917 O O . TRP A 1 112 ? -11.095 10.237 2.593 1.00 87.31 112 TRP A O 1
ATOM 927 N N . GLN A 1 113 ? -11.105 12.187 1.463 1.00 88.38 113 GLN A N 1
ATOM 928 C CA . GLN A 1 113 ? -10.469 12.981 2.513 1.00 88.38 113 GLN A CA 1
ATOM 929 C C . GLN A 1 113 ? -11.311 12.999 3.797 1.00 88.38 113 GLN A C 1
ATOM 931 O O . GLN A 1 113 ? -10.770 12.741 4.874 1.00 88.38 113 GLN A O 1
ATOM 936 N N . GLU A 1 114 ? -12.614 13.277 3.704 1.00 80.25 114 GLU A N 1
ATOM 937 C CA . GLU A 1 114 ? -13.518 13.321 4.861 1.00 80.25 114 GLU A CA 1
ATOM 938 C C . GLU A 1 114 ? -13.522 11.996 5.631 1.00 80.25 114 GLU A C 1
ATOM 940 O O . GLU A 1 114 ? -13.338 11.983 6.852 1.00 80.25 114 GLU A O 1
ATOM 945 N N . LEU A 1 115 ? -13.656 10.874 4.916 1.00 78.44 115 LEU A N 1
ATOM 946 C CA . LEU A 1 115 ? -13.630 9.540 5.516 1.00 78.44 115 LEU A CA 1
ATOM 947 C C . LEU A 1 115 ? -12.282 9.249 6.181 1.00 78.44 115 LEU A C 1
ATOM 949 O O . LEU A 1 115 ? -12.227 8.772 7.316 1.00 78.44 115 LEU A O 1
ATOM 953 N N . LEU A 1 116 ? -11.174 9.560 5.511 1.00 81.00 116 LEU A N 1
ATOM 954 C CA . LEU A 1 116 ? -9.852 9.276 6.055 1.00 81.00 116 LEU A CA 1
ATOM 955 C C . LEU A 1 116 ? -9.558 10.109 7.313 1.00 81.00 116 LEU A C 1
ATOM 957 O O . LEU A 1 116 ? -9.029 9.577 8.289 1.00 81.00 116 LEU A O 1
ATOM 961 N N . ILE A 1 117 ? -9.926 11.393 7.325 1.00 78.56 117 ILE A N 1
ATOM 962 C CA . ILE A 1 117 ? -9.747 12.269 8.492 1.00 78.56 117 ILE A CA 1
ATOM 963 C C . ILE A 1 117 ? -10.604 11.777 9.662 1.00 78.56 117 ILE A C 1
ATOM 965 O O . ILE A 1 117 ? -10.095 11.661 10.782 1.00 78.56 117 ILE A O 1
ATOM 969 N N . ALA A 1 118 ? -11.871 11.437 9.403 1.00 73.12 118 ALA A N 1
ATOM 970 C CA . ALA A 1 118 ? -12.804 10.964 10.422 1.00 73.12 118 ALA A CA 1
ATOM 971 C C . ALA A 1 118 ? -12.334 9.669 11.104 1.00 73.12 118 ALA A C 1
ATOM 973 O O . ALA A 1 118 ? -12.489 9.519 12.316 1.00 73.12 118 ALA A O 1
ATOM 974 N N . HIS A 1 119 ? -11.739 8.747 10.343 1.00 65.81 119 HIS A N 1
ATOM 975 C CA . HIS A 1 119 ? -11.456 7.395 10.826 1.00 65.81 119 HIS A CA 1
ATOM 976 C C . HIS A 1 119 ? -9.982 7.130 11.174 1.00 65.81 119 HIS A C 1
ATOM 978 O O . HIS A 1 119 ? -9.708 6.284 12.022 1.00 65.81 119 HIS A O 1
ATOM 984 N N . ALA A 1 120 ? -9.023 7.844 10.576 1.00 66.00 120 ALA A N 1
ATOM 985 C CA . ALA A 1 120 ? -7.592 7.574 10.765 1.00 66.00 120 ALA A CA 1
ATOM 986 C C . ALA A 1 120 ? -6.893 8.529 11.755 1.00 66.00 120 ALA A C 1
ATOM 988 O O . ALA A 1 120 ? -5.690 8.390 11.996 1.00 66.00 120 ALA A O 1
ATOM 989 N N . ASN A 1 121 ? -7.610 9.510 12.328 1.00 69.62 121 ASN A N 1
ATOM 990 C CA . ASN A 1 121 ? -7.048 10.561 13.196 1.00 69.62 121 ASN A CA 1
ATOM 991 C C . ASN A 1 121 ? -5.847 11.295 12.545 1.00 69.62 121 ASN A C 1
ATOM 993 O O . ASN A 1 121 ? -4.846 11.660 13.188 1.00 69.62 121 ASN A O 1
ATOM 997 N N . ILE A 1 122 ? -5.936 11.456 11.223 1.00 77.50 122 ILE A N 1
ATOM 998 C CA . ILE A 1 122 ? -4.995 12.189 10.381 1.00 77.50 122 ILE A CA 1
ATOM 999 C C . ILE A 1 122 ? -5.535 13.608 10.259 1.00 77.50 122 ILE A C 1
ATOM 1001 O O . ILE A 1 122 ? -6.693 13.798 9.908 1.00 77.50 122 ILE A O 1
ATOM 1005 N N . ASN A 1 123 ? -4.712 14.609 10.568 1.00 85.56 123 ASN A N 1
ATOM 1006 C CA . ASN A 1 123 ? -5.104 15.990 10.312 1.00 85.56 123 ASN A CA 1
ATOM 1007 C C . ASN A 1 123 ? -4.883 16.337 8.833 1.00 85.56 123 ASN A C 1
ATOM 1009 O O . ASN A 1 123 ? -4.048 15.739 8.154 1.00 85.56 123 ASN A O 1
ATOM 1013 N N . GLU A 1 124 ? -5.616 17.334 8.354 1.00 88.62 124 GLU A N 1
ATOM 1014 C CA . GLU A 1 124 ? -5.594 17.749 6.951 1.00 88.62 124 GLU A CA 1
ATOM 1015 C C . GLU A 1 124 ? -4.195 18.150 6.463 1.00 88.62 124 GLU A C 1
ATOM 1017 O O . GLU A 1 124 ? -3.769 17.735 5.389 1.00 88.62 124 GLU A O 1
ATOM 1022 N N . SER A 1 125 ? -3.428 18.878 7.281 1.00 89.69 125 SER A N 1
ATOM 1023 C CA . SER A 1 125 ? -2.050 19.252 6.940 1.00 89.69 125 SER A CA 1
ATOM 1024 C C . SER A 1 125 ? -1.179 18.021 6.661 1.00 89.69 125 SER A C 1
ATOM 1026 O O . SER A 1 125 ? -0.498 17.946 5.639 1.00 89.69 125 SER A O 1
ATOM 1028 N N . LYS A 1 126 ? -1.255 17.004 7.529 1.00 87.69 126 LYS A N 1
ATOM 1029 C CA . LYS A 1 126 ? -0.481 15.773 7.383 1.00 87.69 126 LYS A CA 1
ATOM 1030 C C . LYS A 1 126 ? -0.929 14.952 6.182 1.00 87.69 126 LYS A C 1
ATOM 1032 O O . LYS A 1 126 ? -0.089 14.342 5.524 1.00 87.69 126 LYS A O 1
ATOM 1037 N N . LEU A 1 127 ? -2.228 14.932 5.899 1.00 92.19 127 LEU A N 1
ATOM 1038 C CA . LEU A 1 127 ? -2.751 14.290 4.700 1.00 92.19 127 LEU A CA 1
ATOM 1039 C C . LEU A 1 127 ? -2.184 14.955 3.443 1.00 92.19 127 LEU A C 1
ATOM 1041 O O . LEU A 1 127 ? -1.609 14.272 2.600 1.00 92.19 127 LEU A O 1
ATOM 1045 N N . ASN A 1 128 ? -2.242 16.284 3.377 1.00 94.25 128 ASN A N 1
ATOM 1046 C CA . ASN A 1 128 ? -1.709 17.065 2.263 1.00 94.25 128 ASN A CA 1
ATOM 1047 C C . ASN A 1 128 ? -0.198 16.860 2.066 1.00 94.25 128 ASN A C 1
ATOM 1049 O O . ASN A 1 128 ? 0.276 16.829 0.931 1.00 94.25 128 ASN A O 1
ATOM 1053 N N . GLU A 1 129 ? 0.570 16.675 3.146 1.00 94.62 129 GLU A N 1
ATOM 1054 C CA . GLU A 1 129 ? 1.980 16.279 3.043 1.00 94.62 129 GLU A CA 1
ATOM 1055 C C . GLU A 1 129 ? 2.146 14.923 2.345 1.00 94.62 129 GLU A C 1
ATOM 1057 O O . GLU A 1 129 ? 2.990 14.799 1.461 1.00 94.62 129 GLU A O 1
ATOM 1062 N N . VAL A 1 130 ? 1.362 13.909 2.727 1.00 94.50 130 VAL A N 1
ATOM 1063 C CA . VAL A 1 130 ? 1.439 12.562 2.131 1.00 94.50 130 VAL A CA 1
ATOM 1064 C C . VAL A 1 130 ? 1.001 12.581 0.667 1.00 94.50 130 VAL A C 1
ATOM 1066 O O . VAL A 1 130 ? 1.641 11.941 -0.168 1.00 94.50 130 VAL A O 1
ATOM 1069 N N . LEU A 1 131 ? -0.047 13.341 0.340 1.00 95.81 131 LEU A N 1
ATOM 1070 C CA . LEU A 1 131 ? -0.568 13.465 -1.021 1.00 95.81 131 LEU A CA 1
ATOM 1071 C C . LEU A 1 131 ? 0.470 14.042 -1.994 1.00 95.81 131 LEU A C 1
ATOM 1073 O O . LEU A 1 131 ? 0.634 13.528 -3.098 1.00 95.81 131 LEU A O 1
ATOM 1077 N N . LYS A 1 132 ? 1.257 15.027 -1.548 1.00 96.88 132 LYS A N 1
ATOM 1078 C CA . LYS A 1 132 ? 2.308 15.668 -2.357 1.00 96.88 132 LYS A CA 1
ATOM 1079 C C . LYS A 1 132 ? 3.598 14.852 -2.479 1.00 96.88 132 LYS A C 1
ATOM 1081 O O . LYS A 1 132 ? 4.477 15.206 -3.264 1.00 96.88 132 LYS A O 1
ATOM 1086 N N . GLN A 1 133 ? 3.765 13.787 -1.695 1.00 96.62 133 GLN A N 1
ATOM 1087 C CA . GLN A 1 133 ? 4.958 12.943 -1.777 1.00 96.62 133 GLN A CA 1
ATOM 1088 C C . GLN A 1 133 ? 4.948 12.098 -3.045 1.00 96.62 133 GLN A C 1
ATOM 1090 O O . GLN A 1 133 ? 3.919 11.565 -3.442 1.00 96.62 133 GLN A O 1
ATOM 1095 N N . ARG A 1 134 ? 6.127 11.905 -3.640 1.00 96.50 134 ARG A N 1
ATOM 1096 C CA . ARG A 1 134 ? 6.322 10.953 -4.735 1.00 96.50 134 ARG A CA 1
ATOM 1097 C C . ARG A 1 134 ? 6.266 9.525 -4.196 1.00 96.50 134 ARG A C 1
ATOM 1099 O O . ARG A 1 134 ? 7.217 9.069 -3.560 1.00 96.50 134 ARG A O 1
ATOM 1106 N N . LEU A 1 135 ? 5.158 8.828 -4.447 1.00 96.44 135 LEU A N 1
ATOM 1107 C CA . LEU A 1 135 ? 4.785 7.591 -3.749 1.00 96.44 135 LEU A CA 1
ATOM 1108 C C . LEU A 1 135 ? 5.861 6.496 -3.849 1.00 96.44 135 LEU A C 1
ATOM 1110 O O . LEU A 1 135 ? 6.193 5.842 -2.856 1.00 96.44 135 LEU A O 1
ATOM 1114 N N . PHE A 1 136 ? 6.433 6.340 -5.047 1.00 96.19 136 PHE A N 1
ATOM 1115 C CA . PHE A 1 136 ? 7.465 5.350 -5.369 1.00 96.19 136 PHE A CA 1
ATOM 1116 C C . PHE A 1 136 ? 8.892 5.920 -5.386 1.00 96.19 136 PHE A C 1
ATOM 1118 O O . PHE A 1 136 ? 9.836 5.184 -5.673 1.00 96.19 136 PHE A O 1
ATOM 1125 N N . ALA A 1 137 ? 9.095 7.195 -5.038 1.00 95.69 137 ALA A N 1
ATOM 1126 C CA . ALA A 1 137 ? 10.432 7.747 -4.820 1.00 95.69 137 ALA A CA 1
ATOM 1127 C C . ALA A 1 137 ? 10.948 7.364 -3.425 1.00 95.69 137 ALA A C 1
ATOM 1129 O O . ALA A 1 137 ? 11.141 8.202 -2.545 1.00 95.69 137 ALA A O 1
ATOM 1130 N N . VAL A 1 138 ? 11.159 6.067 -3.226 1.00 95.50 138 VAL A N 1
ATOM 1131 C CA . VAL A 1 138 ? 11.687 5.474 -1.996 1.00 95.50 138 VAL A CA 1
ATOM 1132 C C . VAL A 1 138 ? 12.897 4.600 -2.315 1.00 95.50 138 VAL A C 1
ATOM 1134 O O . VAL A 1 138 ? 13.258 4.406 -3.473 1.00 95.50 138 VAL A O 1
ATOM 1137 N N . THR A 1 139 ? 13.573 4.098 -1.287 1.00 95.06 139 THR A N 1
ATOM 1138 C CA . THR A 1 139 ? 14.732 3.220 -1.482 1.00 95.06 139 THR A CA 1
ATOM 1139 C C . THR A 1 139 ? 14.309 1.854 -2.017 1.00 95.06 139 THR A C 1
ATOM 1141 O O . THR A 1 139 ? 13.206 1.378 -1.735 1.00 95.06 139 THR A O 1
ATOM 1144 N N . ARG A 1 140 ? 15.232 1.164 -2.696 1.00 94.31 140 ARG A N 1
ATOM 1145 C CA . ARG A 1 140 ? 15.060 -0.241 -3.092 1.00 94.31 140 ARG A CA 1
ATOM 1146 C C . ARG A 1 140 ? 14.635 -1.124 -1.916 1.00 94.31 140 ARG A C 1
ATOM 1148 O O . ARG A 1 140 ? 13.684 -1.886 -2.045 1.00 94.31 140 ARG A O 1
ATOM 1155 N N . ARG A 1 141 ? 15.279 -0.973 -0.752 1.00 92.44 141 ARG A N 1
ATOM 1156 C CA . ARG A 1 141 ? 14.904 -1.698 0.475 1.00 92.44 141 ARG A CA 1
ATOM 1157 C C . ARG A 1 141 ? 13.445 -1.477 0.885 1.00 92.44 141 ARG A C 1
ATOM 1159 O O . ARG A 1 141 ? 12.810 -2.409 1.358 1.00 92.44 141 ARG A O 1
ATOM 1166 N N . SER A 1 142 ? 12.911 -0.270 0.698 1.00 93.56 142 SER A N 1
ATOM 1167 C CA . SER A 1 142 ? 11.508 0.017 1.026 1.00 93.56 142 SER A CA 1
ATOM 1168 C C . SER A 1 142 ? 10.552 -0.739 0.104 1.00 93.56 142 SER A C 1
ATOM 1170 O O . SER A 1 142 ? 9.597 -1.333 0.585 1.00 93.56 142 SER A O 1
ATOM 1172 N N . LEU A 1 143 ? 10.840 -0.768 -1.200 1.00 95.88 143 LEU A N 1
ATOM 1173 C CA . LEU A 1 143 ? 10.031 -1.499 -2.183 1.00 95.88 143 LEU A CA 1
ATOM 1174 C C . LEU A 1 143 ? 10.135 -3.020 -2.010 1.00 95.88 143 LEU A C 1
ATOM 1176 O O . LEU A 1 143 ? 9.146 -3.729 -2.154 1.00 95.88 143 LEU A O 1
ATOM 1180 N N . GLN A 1 144 ? 11.318 -3.525 -1.657 1.00 94.06 144 GLN A N 1
ATOM 1181 C CA . GLN A 1 144 ? 11.490 -4.929 -1.282 1.00 94.06 144 GLN A CA 1
ATOM 1182 C C . GLN A 1 144 ? 10.654 -5.272 -0.038 1.00 94.06 144 GLN A C 1
ATOM 1184 O O . GLN A 1 144 ? 9.940 -6.272 -0.033 1.00 94.06 144 GLN A O 1
ATOM 1189 N N . GLY A 1 145 ? 10.685 -4.407 0.982 1.00 93.94 145 GLY A N 1
ATOM 1190 C CA . GLY A 1 145 ? 9.865 -4.554 2.183 1.00 93.94 145 GLY A CA 1
ATOM 1191 C C . GLY A 1 145 ? 8.361 -4.522 1.893 1.00 93.94 145 GLY A C 1
ATOM 1192 O O . GLY A 1 145 ? 7.600 -5.224 2.550 1.00 93.94 145 GLY A O 1
ATOM 1193 N N . ASP A 1 146 ? 7.914 -3.773 0.882 1.00 96.69 146 ASP A N 1
ATOM 1194 C CA . ASP A 1 146 ? 6.513 -3.800 0.453 1.00 96.69 146 ASP A CA 1
ATOM 1195 C C . ASP A 1 146 ? 6.108 -5.193 -0.071 1.00 96.69 146 ASP A C 1
ATOM 1197 O O . ASP A 1 146 ? 5.065 -5.714 0.319 1.00 96.69 146 ASP A O 1
ATOM 1201 N N . LEU A 1 147 ? 6.943 -5.837 -0.898 1.00 96.00 147 LEU A N 1
ATOM 1202 C CA . LEU A 1 147 ? 6.697 -7.205 -1.382 1.00 96.00 147 LEU A CA 1
ATOM 1203 C C . LEU A 1 147 ? 6.685 -8.233 -0.243 1.00 96.00 147 LEU A C 1
ATOM 1205 O O . LEU A 1 147 ? 5.868 -9.154 -0.243 1.00 96.00 147 LEU A O 1
ATOM 1209 N N . GLU A 1 148 ? 7.566 -8.071 0.745 1.00 93.81 148 GLU A N 1
ATOM 1210 C CA . GLU A 1 148 ? 7.564 -8.890 1.962 1.00 93.81 148 GLU A CA 1
ATOM 1211 C C . GLU A 1 148 ? 6.266 -8.715 2.758 1.00 93.81 148 GLU A C 1
ATOM 1213 O O . GLU A 1 148 ? 5.681 -9.704 3.199 1.00 93.81 148 GLU A O 1
ATOM 1218 N N . ILE A 1 149 ? 5.769 -7.481 2.895 1.00 91.50 149 ILE A N 1
ATOM 1219 C CA . ILE A 1 149 ? 4.483 -7.205 3.547 1.00 91.50 149 ILE A CA 1
ATOM 1220 C C . ILE A 1 149 ? 3.337 -7.861 2.776 1.00 91.50 149 ILE A C 1
ATOM 1222 O O . ILE A 1 149 ? 2.491 -8.503 3.394 1.00 91.50 149 ILE A O 1
ATOM 1226 N N . LEU A 1 150 ? 3.310 -7.751 1.446 1.00 94.75 150 LEU A N 1
ATOM 1227 C CA . LEU A 1 150 ? 2.290 -8.413 0.628 1.00 94.75 150 LEU A CA 1
ATOM 1228 C C . LEU A 1 150 ? 2.334 -9.935 0.789 1.00 94.75 150 LEU A C 1
ATOM 1230 O O . LEU A 1 150 ? 1.283 -10.562 0.894 1.00 94.75 150 LEU A O 1
ATOM 1234 N N . ALA A 1 151 ? 3.524 -10.532 0.878 1.00 92.38 151 ALA A N 1
ATOM 1235 C CA . ALA A 1 151 ? 3.650 -11.957 1.161 1.00 92.38 151 ALA A CA 1
ATOM 1236 C C . ALA A 1 151 ? 3.112 -12.320 2.557 1.00 92.38 151 ALA A C 1
ATOM 1238 O O . ALA A 1 151 ? 2.363 -13.281 2.701 1.00 92.38 151 ALA A O 1
ATOM 1239 N N . GLN A 1 152 ? 3.420 -11.517 3.579 1.00 87.19 152 GLN A N 1
ATOM 1240 C CA . GLN A 1 152 ? 2.930 -11.726 4.949 1.00 87.19 152 GLN A CA 1
ATOM 1241 C C . GLN A 1 152 ? 1.411 -11.545 5.079 1.00 87.19 152 GLN A C 1
ATOM 1243 O O . GLN A 1 152 ? 0.776 -12.236 5.868 1.00 87.19 152 GLN A O 1
ATOM 1248 N N . LEU A 1 153 ? 0.820 -10.647 4.289 1.00 85.38 153 LEU A N 1
ATOM 1249 C CA . LEU A 1 153 ? -0.629 -10.451 4.201 1.00 85.38 153 LEU A CA 1
ATOM 1250 C C . LEU A 1 153 ? -1.334 -11.534 3.365 1.00 85.38 153 LEU A C 1
ATOM 1252 O O . LEU A 1 153 ? -2.554 -11.492 3.219 1.00 85.38 153 LEU A O 1
ATOM 1256 N N . GLY A 1 154 ? -0.587 -12.490 2.806 1.00 89.94 154 GLY A N 1
ATOM 1257 C CA . GLY A 1 154 ? -1.141 -13.561 1.987 1.00 89.94 154 GLY A CA 1
ATOM 1258 C C . GLY A 1 154 ? -1.579 -13.102 0.599 1.00 89.94 154 GLY A C 1
ATOM 1259 O O . GLY A 1 154 ? -2.423 -13.748 -0.002 1.00 89.94 154 GLY A O 1
ATOM 1260 N N . TRP A 1 155 ? -1.031 -12.000 0.082 1.00 91.88 155 TRP A N 1
ATOM 1261 C CA . TRP A 1 155 ? -1.218 -11.575 -1.310 1.00 91.88 155 TRP A CA 1
ATOM 1262 C C . TRP A 1 155 ? -0.203 -12.192 -2.262 1.00 91.88 155 TRP A C 1
ATOM 1264 O O . TRP A 1 155 ? -0.416 -12.173 -3.469 1.00 91.88 155 TRP A O 1
ATOM 1274 N N . LEU A 1 156 ? 0.917 -12.695 -1.749 1.00 94.62 156 LEU A N 1
ATOM 1275 C CA . LEU A 1 156 ? 1.984 -13.326 -2.520 1.00 94.62 156 LEU A CA 1
ATOM 1276 C C . LEU A 1 156 ? 2.527 -14.525 -1.749 1.00 94.62 156 LEU A C 1
ATOM 1278 O O . LEU A 1 156 ? 2.449 -14.579 -0.524 1.00 94.62 156 LEU A O 1
ATOM 1282 N N . VAL A 1 157 ? 3.157 -15.455 -2.459 1.00 94.75 157 VAL A N 1
ATOM 1283 C CA . VAL A 1 157 ? 3.979 -16.503 -1.840 1.00 94.75 157 VAL A CA 1
ATOM 1284 C C . VAL A 1 157 ? 5.428 -16.263 -2.214 1.00 94.75 157 VAL A C 1
ATOM 1286 O O . VAL A 1 157 ? 5.748 -16.187 -3.397 1.00 94.75 157 VAL A O 1
ATOM 1289 N N . TYR A 1 158 ? 6.307 -16.169 -1.220 1.00 94.88 158 TYR A N 1
ATOM 1290 C CA . TYR A 1 158 ? 7.748 -16.097 -1.444 1.00 94.88 158 TYR A CA 1
ATOM 1291 C C . TYR A 1 158 ? 8.372 -17.487 -1.284 1.00 94.88 158 TYR A C 1
ATOM 1293 O O . TYR A 1 158 ? 8.308 -18.079 -0.208 1.00 94.88 158 TYR A O 1
ATOM 1301 N N . LYS A 1 159 ? 8.958 -18.027 -2.356 1.00 94.75 159 LYS A N 1
ATOM 1302 C CA . LYS A 1 159 ? 9.685 -19.309 -2.352 1.00 94.75 159 LYS A CA 1
ATOM 1303 C C . LYS A 1 159 ? 10.769 -19.301 -3.425 1.00 94.75 159 LYS A C 1
ATOM 1305 O O . LYS A 1 159 ? 10.579 -18.704 -4.480 1.00 94.75 159 LYS A O 1
ATOM 1310 N N . ASN A 1 160 ? 11.882 -19.993 -3.191 1.00 92.81 160 ASN A N 1
ATOM 1311 C CA . ASN A 1 160 ? 12.997 -20.080 -4.148 1.00 92.81 160 ASN A CA 1
ATOM 1312 C C . ASN A 1 160 ? 13.422 -18.699 -4.690 1.00 92.81 160 ASN A C 1
ATOM 1314 O O . ASN A 1 160 ? 13.554 -18.522 -5.898 1.00 92.81 160 ASN A O 1
ATOM 1318 N N . GLU A 1 161 ? 13.542 -17.712 -3.794 1.00 93.06 161 GLU A N 1
ATOM 1319 C CA . GLU A 1 161 ? 13.949 -16.330 -4.107 1.00 93.06 161 GLU A CA 1
ATOM 1320 C C . GLU A 1 161 ? 13.026 -15.564 -5.074 1.00 93.06 161 GLU A C 1
ATOM 1322 O O . GLU A 1 161 ? 13.395 -14.523 -5.620 1.00 93.06 161 GLU A O 1
ATOM 1327 N N . LYS A 1 162 ? 11.798 -16.054 -5.274 1.00 95.88 162 LYS A N 1
ATOM 1328 C CA . LYS A 1 162 ? 10.794 -15.435 -6.142 1.00 95.88 162 LYS A CA 1
ATOM 1329 C C . LYS A 1 162 ? 9.452 -15.294 -5.443 1.00 95.88 162 LYS A C 1
ATOM 1331 O O . LYS A 1 162 ? 9.087 -16.093 -4.579 1.00 95.88 162 LYS A O 1
ATOM 1336 N N . TYR A 1 163 ? 8.704 -14.287 -5.871 1.00 96.62 163 TYR A N 1
ATOM 1337 C CA . TYR A 1 163 ? 7.311 -14.079 -5.510 1.00 96.62 163 TYR A CA 1
ATOM 1338 C C . TYR A 1 163 ? 6.406 -14.731 -6.544 1.00 96.62 163 TYR A C 1
ATOM 1340 O O . TYR A 1 163 ? 6.679 -14.676 -7.741 1.00 96.62 163 TYR A O 1
ATOM 1348 N N . TYR A 1 164 ? 5.326 -15.334 -6.069 1.00 95.25 164 TYR A N 1
ATOM 1349 C CA . TYR A 1 164 ? 4.306 -15.979 -6.882 1.00 95.25 164 TYR A CA 1
ATOM 1350 C C . TYR A 1 164 ? 2.972 -15.312 -6.599 1.00 95.25 164 TYR A C 1
ATOM 1352 O O . TYR A 1 164 ? 2.625 -15.077 -5.434 1.00 95.25 164 TYR A O 1
ATOM 1360 N N . ARG A 1 165 ? 2.230 -15.033 -7.671 1.00 92.25 165 ARG A N 1
ATOM 1361 C CA . ARG A 1 165 ? 0.837 -14.603 -7.564 1.00 92.25 165 ARG A CA 1
ATOM 1362 C C . ARG A 1 165 ? -0.029 -15.756 -7.071 1.00 92.25 165 ARG A C 1
ATOM 1364 O O . ARG A 1 165 ? 0.254 -16.921 -7.350 1.00 92.25 165 ARG A O 1
ATOM 1371 N N . LEU A 1 166 ? -1.081 -15.418 -6.340 1.00 88.12 166 LEU A N 1
ATOM 1372 C CA . LEU A 1 166 ? -2.071 -16.381 -5.879 1.00 88.12 166 LEU A CA 1
ATOM 1373 C C . LEU A 1 166 ? -3.253 -16.459 -6.843 1.00 88.12 166 LEU A C 1
ATOM 1375 O O . LEU A 1 166 ? -3.541 -15.508 -7.565 1.00 88.12 166 LEU A O 1
ATOM 1379 N N . SER A 1 167 ? -3.925 -17.610 -6.832 1.00 83.50 167 SER A N 1
ATOM 1380 C CA . SER A 1 167 ? -5.160 -17.877 -7.577 1.00 83.50 167 SER A CA 1
ATOM 1381 C C . SER A 1 167 ? -6.427 -17.553 -6.784 1.00 83.50 167 SER A C 1
ATOM 1383 O O . SER A 1 167 ? -7.511 -17.552 -7.361 1.00 83.50 167 SER A O 1
ATOM 1385 N N . GLU A 1 168 ? -6.298 -17.256 -5.487 1.00 85.19 168 GLU A N 1
ATOM 1386 C CA . GLU A 1 168 ? -7.375 -16.777 -4.614 1.00 85.19 168 GLU A CA 1
ATOM 1387 C C . GLU A 1 168 ? -6.863 -15.604 -3.769 1.00 85.19 168 GLU A C 1
ATOM 1389 O O . GLU A 1 168 ? -5.723 -15.620 -3.299 1.00 85.19 168 GLU A O 1
ATOM 1394 N N . PHE A 1 169 ? -7.686 -14.566 -3.601 1.00 84.12 169 PHE A N 1
ATOM 1395 C CA . PHE A 1 169 ? -7.334 -13.441 -2.739 1.00 84.12 169 PHE A CA 1
ATOM 1396 C C . PHE A 1 169 ? -7.491 -13.820 -1.265 1.00 84.12 169 PHE A C 1
ATOM 1398 O O . PHE A 1 169 ? -8.438 -14.535 -0.925 1.00 84.12 169 PHE A O 1
ATOM 1405 N N . PRO A 1 170 ? -6.616 -13.315 -0.378 1.00 82.88 170 PRO A N 1
ATOM 1406 C CA . PRO A 1 170 ? -6.780 -13.526 1.052 1.00 82.88 170 PRO A CA 1
ATOM 1407 C C . PRO A 1 170 ? -8.141 -12.978 1.522 1.00 82.88 170 PRO A C 1
ATOM 1409 O O . PRO A 1 170 ? -8.655 -12.013 0.936 1.00 82.88 170 PRO A O 1
ATOM 1412 N N . PRO A 1 171 ? -8.735 -13.563 2.579 1.00 69.12 171 PRO A N 1
ATOM 1413 C CA . PRO A 1 171 ? -9.947 -13.032 3.185 1.00 69.12 171 PRO A CA 1
ATOM 1414 C C . PRO A 1 171 ? -9.654 -11.616 3.690 1.00 69.12 171 PRO A C 1
ATOM 1416 O O . PRO A 1 171 ? -8.855 -11.404 4.602 1.00 69.12 171 PRO A O 1
ATOM 1419 N N . ARG A 1 172 ? -10.260 -10.632 3.030 1.00 67.69 172 ARG A N 1
ATOM 1420 C CA . ARG A 1 172 ? -10.136 -9.211 3.358 1.00 67.69 172 ARG A CA 1
ATOM 1421 C C . ARG A 1 172 ? -11.211 -8.830 4.377 1.00 67.69 172 ARG A C 1
ATOM 14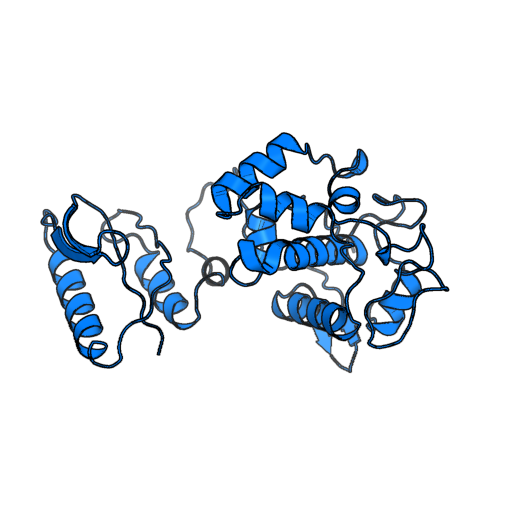23 O O . ARG A 1 172 ? -12.271 -9.456 4.362 1.00 67.69 172 ARG A O 1
ATOM 1430 N N . PRO A 1 173 ? -11.003 -7.788 5.201 1.00 53.81 173 PRO A N 1
ATOM 1431 C CA . PRO A 1 173 ? -12.106 -7.161 5.916 1.00 53.81 173 PRO A CA 1
ATOM 1432 C C . PRO A 1 173 ? -13.068 -6.572 4.879 1.00 53.81 173 PRO A C 1
ATOM 1434 O O . PRO A 1 173 ? -12.847 -5.491 4.338 1.00 53.81 173 PRO A O 1
ATOM 1437 N N . VAL A 1 174 ? -14.103 -7.333 4.528 1.00 47.72 174 VAL A N 1
ATOM 1438 C CA . VAL A 1 174 ? -15.160 -6.869 3.638 1.00 47.72 174 VAL A CA 1
ATOM 1439 C C . VAL A 1 174 ? -16.151 -6.116 4.512 1.00 47.72 174 VAL A C 1
ATOM 1441 O O . VAL A 1 174 ? -16.818 -6.716 5.351 1.00 47.72 174 VAL A O 1
ATOM 1444 N N . THR A 1 175 ? -16.342 -4.819 4.285 1.00 41.62 175 THR A N 1
ATOM 1445 C CA . THR A 1 175 ? -17.607 -4.161 4.640 1.00 41.62 175 THR A CA 1
ATOM 1446 C C . THR A 1 175 ? -18.671 -4.631 3.653 1.00 41.62 175 THR A C 1
ATOM 1448 O O . THR A 1 175 ? -19.187 -3.892 2.816 1.00 41.62 175 THR A O 1
ATOM 1451 N N . SER A 1 176 ? -19.003 -5.920 3.726 1.00 34.03 176 SER A N 1
ATOM 1452 C CA . SER A 1 176 ? -20.182 -6.442 3.069 1.00 34.03 176 SER A CA 1
ATOM 1453 C C . SER A 1 176 ? -21.391 -5.813 3.751 1.00 34.03 176 SER A C 1
ATOM 1455 O O . SER A 1 176 ? -21.793 -6.203 4.845 1.00 34.03 176 SER A O 1
ATOM 1457 N N . LYS A 1 177 ? -22.037 -4.868 3.064 1.00 34.38 177 LYS A N 1
ATOM 1458 C CA . LYS A 1 177 ? -23.423 -4.478 3.361 1.00 34.38 177 LYS A CA 1
ATOM 1459 C C . LYS A 1 177 ? -24.414 -5.653 3.190 1.00 34.38 177 LYS A C 1
ATOM 1461 O O . LYS A 1 177 ? -25.602 -5.457 3.410 1.00 34.38 177 LYS A O 1
ATOM 1466 N N . ASN A 1 178 ? -23.945 -6.856 2.828 1.00 31.50 178 ASN A N 1
ATOM 1467 C CA . ASN A 1 178 ? -24.748 -7.998 2.394 1.00 31.50 178 ASN A CA 1
ATOM 1468 C C . ASN A 1 178 ? -24.420 -9.332 3.103 1.00 31.50 178 ASN A C 1
ATOM 1470 O O . ASN A 1 178 ? -24.736 -10.389 2.560 1.00 31.50 178 ASN A O 1
ATOM 1474 N N . GLU A 1 179 ? -23.829 -9.344 4.303 1.00 33.19 179 GLU A N 1
ATOM 1475 C CA . GLU A 1 179 ? -23.685 -10.593 5.072 1.00 33.19 179 GLU A CA 1
ATOM 1476 C C . GLU A 1 179 ? -24.719 -10.710 6.194 1.00 33.19 179 GLU A C 1
ATOM 1478 O O . GLU A 1 179 ? -24.554 -10.282 7.331 1.00 33.19 179 GLU A O 1
ATOM 1483 N N . THR A 1 180 ? -25.830 -11.357 5.847 1.00 31.84 180 THR A N 1
ATOM 1484 C CA . THR A 1 180 ? -26.984 -11.643 6.710 1.00 31.84 180 THR A CA 1
ATOM 1485 C C . THR A 1 180 ? -26.732 -12.724 7.776 1.00 31.84 180 THR A C 1
ATOM 1487 O O . THR A 1 180 ? -27.684 -13.350 8.247 1.00 31.84 180 THR A O 1
ATOM 1490 N N . LYS A 1 181 ? -25.482 -13.003 8.174 1.00 30.50 181 LYS A N 1
ATOM 1491 C CA . LYS A 1 181 ? -25.186 -13.975 9.241 1.00 30.50 181 LYS A CA 1
ATOM 1492 C C . LYS A 1 181 ? -24.003 -13.523 10.107 1.00 30.50 181 LYS A C 1
ATOM 1494 O O . LYS A 1 181 ? -22.893 -13.435 9.602 1.00 30.50 181 LYS A O 1
ATOM 1499 N N . PRO A 1 182 ? -24.201 -13.312 11.423 1.00 33.06 182 PRO A N 1
ATOM 1500 C CA . PRO A 1 182 ? -23.120 -13.011 12.349 1.00 33.06 182 PRO A CA 1
ATOM 1501 C C . PRO A 1 182 ? -22.420 -14.323 12.718 1.00 33.06 182 PRO A C 1
ATOM 1503 O O . PRO A 1 182 ? -22.696 -14.914 13.763 1.00 33.06 182 PRO A O 1
ATOM 1506 N N . SER A 1 183 ? -21.571 -14.843 11.839 1.00 35.38 183 SER A N 1
ATOM 1507 C CA . SER A 1 183 ? -20.762 -16.020 12.148 1.00 35.38 183 SER A CA 1
ATOM 1508 C C . SER A 1 183 ? -19.325 -15.607 12.404 1.00 35.38 183 SER A C 1
ATOM 1510 O O . SER A 1 183 ? -18.634 -15.257 11.463 1.00 35.38 183 SER A O 1
ATOM 1512 N N . LYS A 1 184 ? -18.932 -15.708 13.682 1.00 38.19 184 LYS A N 1
ATOM 1513 C CA . LYS A 1 184 ? -17.563 -15.750 14.217 1.00 38.19 184 LYS A CA 1
ATOM 1514 C C . LYS A 1 184 ? -16.602 -14.744 13.581 1.00 38.19 184 LYS A C 1
ATOM 1516 O O . LYS A 1 184 ? -16.077 -15.012 12.508 1.00 38.19 184 LYS A O 1
ATOM 1521 N N . LEU A 1 185 ? -16.320 -13.671 14.329 1.00 42.78 185 LEU A N 1
ATOM 1522 C CA . LEU A 1 185 ? -15.173 -12.796 14.088 1.00 42.78 185 LEU A CA 1
ATOM 1523 C C . LEU A 1 185 ? -13.971 -13.665 13.716 1.00 42.78 185 LEU A C 1
ATOM 1525 O O . LEU A 1 185 ? -13.532 -14.497 14.517 1.00 42.78 185 LEU A O 1
ATOM 1529 N N . SER A 1 186 ? -13.551 -13.586 12.457 1.00 41.25 186 SER A N 1
ATOM 1530 C CA . SER A 1 186 ? -12.472 -14.441 11.978 1.00 41.25 186 SER A CA 1
ATOM 1531 C C . SER A 1 186 ? -11.186 -13.959 12.644 1.00 41.25 186 SER A C 1
ATOM 1533 O O . SER A 1 186 ? -11.009 -12.757 12.825 1.00 41.25 186 SER A O 1
ATOM 1535 N N . ALA A 1 187 ? -10.268 -14.860 13.001 1.00 39.38 187 ALA A N 1
ATOM 1536 C CA . ALA A 1 187 ? -8.967 -14.484 13.572 1.00 39.38 187 ALA A CA 1
ATOM 1537 C C . ALA A 1 187 ? -8.231 -13.412 12.726 1.00 39.38 187 ALA A C 1
ATOM 1539 O O . ALA A 1 187 ? -7.440 -12.629 13.241 1.00 39.38 187 ALA A O 1
ATOM 1540 N N . TYR A 1 188 ? -8.565 -13.309 11.434 1.00 41.12 188 TYR A N 1
ATOM 1541 C CA . TYR A 1 188 ? -8.073 -12.288 10.512 1.00 41.12 188 TYR A CA 1
ATOM 1542 C C . TYR A 1 188 ? -8.623 -10.878 10.751 1.00 41.12 188 TYR A C 1
ATOM 1544 O O . TYR A 1 188 ? -7.893 -9.908 10.546 1.00 41.12 188 TYR A O 1
ATOM 1552 N N . GLU A 1 189 ? -9.862 -10.741 11.226 1.00 43.12 189 GLU A N 1
ATOM 1553 C CA . GLU A 1 189 ? -10.425 -9.455 11.656 1.00 43.12 189 GLU A CA 1
ATOM 1554 C C . GLU A 1 189 ? -9.762 -8.948 12.937 1.00 43.12 189 GLU A C 1
ATOM 1556 O O . GLU A 1 189 ? -10.027 -7.832 13.335 1.00 43.12 189 GLU A O 1
ATOM 1561 N N . LEU A 1 190 ? -8.891 -9.724 13.586 1.00 47.69 190 LEU A N 1
ATOM 1562 C CA . LEU A 1 190 ? -8.166 -9.315 14.788 1.00 47.69 190 LEU A CA 1
ATOM 1563 C C . LEU A 1 190 ? -6.691 -8.997 14.508 1.00 47.69 190 LEU A C 1
ATOM 1565 O O . LEU A 1 190 ? -5.997 -8.519 15.397 1.00 47.69 190 LEU A O 1
ATOM 1569 N N . ASN A 1 191 ? -6.219 -9.163 13.266 1.00 43.75 191 ASN A N 1
ATOM 1570 C CA . ASN A 1 191 ? -4.825 -8.907 12.871 1.00 43.75 191 ASN A CA 1
ATOM 1571 C C . ASN A 1 191 ? -4.408 -7.423 12.919 1.00 43.75 191 ASN A C 1
ATOM 1573 O O . ASN A 1 191 ? -3.240 -7.107 12.693 1.00 43.75 191 ASN A O 1
ATOM 1577 N N . PHE A 1 192 ? -5.340 -6.498 13.171 1.00 47.03 192 PHE A N 1
ATOM 1578 C CA . PHE A 1 192 ? -5.008 -5.101 13.472 1.00 47.03 192 PHE A CA 1
ATOM 1579 C C . PHE A 1 192 ? -4.627 -4.882 14.944 1.00 47.03 192 PHE A C 1
ATOM 1581 O O . PHE A 1 192 ? -4.089 -3.826 15.280 1.00 47.03 192 PHE A O 1
ATOM 1588 N N . LEU A 1 193 ? -4.908 -5.853 15.818 1.00 43.38 193 LEU A N 1
ATOM 1589 C CA . LEU A 1 193 ? -4.548 -5.813 17.228 1.00 43.38 193 LEU A CA 1
ATOM 1590 C C . LEU A 1 193 ? -3.081 -6.210 17.413 1.00 43.38 193 LEU A C 1
ATOM 1592 O O . LEU A 1 193 ? -2.525 -6.991 16.643 1.00 43.38 193 LEU A O 1
ATOM 1596 N N . HIS A 1 194 ? -2.452 -5.671 18.459 1.00 46.66 194 HIS A N 1
ATOM 1597 C CA . HIS A 1 194 ? -1.169 -6.190 18.935 1.00 46.66 194 HIS A CA 1
ATOM 1598 C C . HIS A 1 194 ? -1.312 -7.687 19.254 1.00 46.66 194 HIS A C 1
ATOM 1600 O O . HIS A 1 194 ? -2.385 -8.109 19.683 1.00 46.66 194 HIS A O 1
ATOM 1606 N N . GLU A 1 195 ? -0.251 -8.474 19.072 1.00 43.38 195 GLU A N 1
ATOM 1607 C CA . GLU A 1 195 ? -0.272 -9.940 19.227 1.00 43.38 195 GLU A CA 1
ATOM 1608 C C . GLU A 1 195 ? -0.842 -10.374 20.595 1.00 43.38 195 GLU A C 1
ATOM 1610 O O . GLU A 1 195 ? -1.671 -11.280 20.672 1.00 43.38 195 GLU A O 1
ATOM 1615 N N . ASP A 1 196 ? -0.542 -9.612 21.651 1.00 42.19 196 ASP A N 1
ATOM 1616 C CA . ASP A 1 196 ? -1.044 -9.830 23.019 1.00 42.19 196 ASP A CA 1
ATOM 1617 C C . ASP A 1 196 ? -2.560 -9.593 23.188 1.00 42.19 196 ASP A C 1
ATOM 1619 O O . ASP A 1 196 ? -3.176 -10.049 24.151 1.00 42.19 196 ASP A O 1
ATOM 1623 N N . LEU A 1 197 ? -3.187 -8.866 22.260 1.00 48.50 197 LEU A N 1
ATOM 1624 C CA . LEU A 1 197 ? -4.607 -8.501 22.288 1.00 48.50 197 LEU A CA 1
ATOM 1625 C C . LEU A 1 197 ? -5.470 -9.383 21.380 1.00 48.50 197 LEU A C 1
ATOM 1627 O O . LEU A 1 197 ? -6.698 -9.336 21.487 1.00 48.50 197 LEU A O 1
ATOM 1631 N N . VAL A 1 198 ? -4.859 -10.216 20.533 1.00 49.00 198 VAL A N 1
ATOM 1632 C CA . VAL A 1 198 ? -5.578 -11.170 19.675 1.00 49.00 198 VAL A CA 1
ATOM 1633 C C . VAL A 1 198 ? -6.365 -12.153 20.541 1.00 49.00 198 VAL A C 1
ATOM 1635 O O . VAL A 1 198 ? -7.582 -12.261 20.397 1.00 49.00 198 VAL A O 1
ATOM 1638 N N . GLY A 1 199 ? -5.718 -12.759 21.543 1.00 49.53 199 GLY A N 1
ATOM 1639 C CA . GLY A 1 199 ? -6.387 -13.660 22.488 1.00 49.53 199 GLY A CA 1
ATOM 1640 C C . GLY A 1 199 ? -7.468 -12.968 23.330 1.00 49.53 199 GLY A C 1
ATOM 1641 O O . GLY A 1 199 ? -8.486 -13.573 23.671 1.00 49.53 199 GLY A O 1
ATOM 1642 N N . PHE A 1 200 ? -7.303 -11.677 23.637 1.00 49.72 200 PHE A N 1
ATOM 1643 C CA . PHE A 1 200 ? -8.326 -10.891 24.332 1.00 49.72 200 PHE A CA 1
ATOM 1644 C C . PHE A 1 200 ? -9.567 -10.683 23.454 1.00 49.72 200 PHE A C 1
ATOM 1646 O O . PHE A 1 200 ? -10.697 -10.917 23.891 1.00 49.72 200 PHE A O 1
ATOM 1653 N N . ALA A 1 201 ? -9.376 -10.276 22.202 1.00 54.28 201 ALA A N 1
ATOM 1654 C CA . ALA A 1 201 ? -10.484 -10.030 21.297 1.00 54.28 201 ALA A CA 1
ATOM 1655 C C . ALA A 1 201 ? -11.186 -11.321 20.859 1.00 54.28 201 ALA A C 1
ATOM 1657 O O . ALA A 1 201 ? -12.411 -11.329 20.769 1.00 54.28 201 ALA A O 1
ATOM 1658 N N . GLU A 1 202 ? -10.473 -12.437 20.700 1.00 55.22 202 GLU A N 1
ATOM 1659 C CA . GLU A 1 202 ? -11.100 -13.747 20.484 1.00 55.22 202 GLU A CA 1
ATOM 1660 C C . GLU A 1 202 ? -12.035 -14.122 21.645 1.00 55.22 202 GLU A C 1
ATOM 1662 O O . GLU A 1 202 ? -13.173 -14.535 21.417 1.00 55.22 202 GLU A O 1
ATOM 1667 N N . ASN A 1 203 ? -11.613 -13.885 22.891 1.00 53.22 203 ASN A N 1
ATOM 1668 C CA . ASN A 1 203 ? -12.411 -14.195 24.080 1.00 53.22 203 ASN A CA 1
ATOM 1669 C C . ASN A 1 203 ? -13.619 -13.261 24.279 1.00 53.22 203 ASN A C 1
ATOM 1671 O O . ASN A 1 203 ? -14.666 -13.698 24.761 1.00 53.22 203 ASN A O 1
ATOM 1675 N N . HIS A 1 204 ? -13.498 -11.983 23.915 1.00 51.94 204 HIS A N 1
ATOM 1676 C CA . HIS A 1 204 ? -14.526 -10.964 24.172 1.00 51.94 204 HIS A CA 1
ATOM 1677 C C . HIS A 1 204 ? -15.369 -10.574 22.946 1.00 51.94 204 HIS A C 1
ATOM 1679 O O . HIS A 1 204 ? -16.351 -9.844 23.090 1.00 51.94 204 HIS A O 1
ATOM 1685 N N . SER A 1 205 ? -15.038 -11.099 21.764 1.00 55.44 205 SER A N 1
ATOM 1686 C CA . SER A 1 205 ? -15.828 -10.994 20.527 1.00 55.44 205 SER A CA 1
ATOM 1687 C C . SER A 1 205 ? -17.157 -11.750 20.583 1.00 55.44 205 SER A C 1
ATOM 1689 O O . SER A 1 205 ? -18.099 -11.427 19.851 1.00 55.44 205 SER A O 1
ATOM 1691 N N . GLN A 1 206 ? -17.244 -12.771 21.437 1.00 55.00 206 GLN A N 1
ATOM 1692 C CA . GLN A 1 206 ? -18.440 -13.585 21.587 1.00 55.00 206 GLN A CA 1
ATOM 1693 C C . GLN A 1 206 ? -19.504 -12.853 22.408 1.00 55.00 206 GLN A C 1
ATOM 1695 O O . GLN A 1 206 ? -19.216 -12.156 23.383 1.00 55.00 206 GLN A O 1
ATOM 1700 N N . LYS A 1 207 ? -20.773 -13.052 22.040 1.00 53.31 207 LYS A N 1
ATOM 1701 C CA . LYS A 1 207 ? -21.901 -12.549 22.827 1.00 53.31 207 LYS A CA 1
ATOM 1702 C C . LYS A 1 207 ? -21.895 -13.213 24.198 1.00 53.31 207 LYS A C 1
ATOM 1704 O O . LYS A 1 207 ? -22.159 -14.406 24.316 1.00 53.31 207 LYS A O 1
ATOM 1709 N N . ILE A 1 208 ? -21.686 -12.423 25.242 1.00 51.75 208 ILE A N 1
ATOM 1710 C CA . ILE A 1 208 ? -21.882 -12.866 26.621 1.00 51.75 208 ILE A CA 1
ATOM 1711 C C . ILE A 1 208 ? -23.296 -12.446 27.018 1.00 51.75 208 ILE A C 1
ATOM 1713 O O . ILE A 1 208 ? -23.618 -11.257 27.022 1.00 51.75 208 ILE A O 1
ATOM 1717 N N . ASN A 1 209 ? -24.150 -13.426 27.321 1.00 49.53 209 ASN A N 1
ATOM 1718 C CA . ASN A 1 209 ? -25.566 -13.225 27.658 1.00 49.53 209 ASN A CA 1
ATOM 1719 C C . ASN A 1 209 ? -26.348 -12.427 26.593 1.00 49.53 209 ASN A C 1
ATOM 1721 O O . ASN A 1 209 ? -27.168 -11.573 26.915 1.00 49.53 209 ASN A O 1
ATOM 1725 N N . GLY A 1 210 ? -26.076 -12.688 25.310 1.00 52.09 210 GLY A N 1
ATOM 1726 C CA . GLY A 1 210 ? -26.815 -12.103 24.183 1.00 52.09 210 GLY A CA 1
ATOM 1727 C C . GLY A 1 210 ? -26.390 -10.689 23.768 1.00 52.09 210 GLY A C 1
ATOM 1728 O O . GLY A 1 210 ? -26.834 -10.219 22.721 1.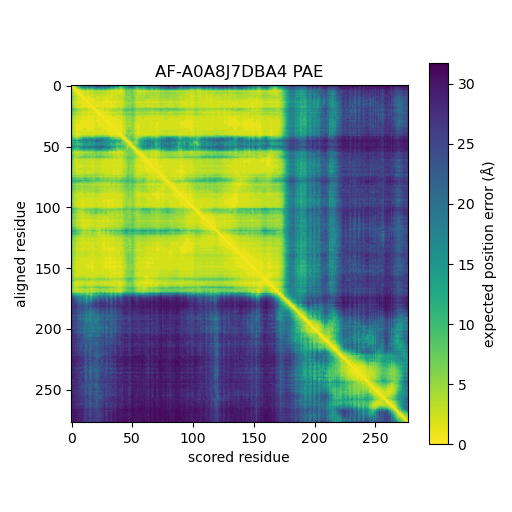00 52.09 210 GLY A O 1
ATOM 1729 N N . VAL A 1 211 ? -25.496 -10.036 24.515 1.00 48.88 211 VAL A N 1
ATOM 1730 C CA . VAL A 1 211 ? -25.022 -8.675 24.216 1.00 48.88 211 VAL A CA 1
ATOM 1731 C C . VAL A 1 211 ? -23.690 -8.728 23.465 1.00 48.88 211 VAL A C 1
ATOM 1733 O O . VAL A 1 211 ? -22.727 -9.323 23.950 1.00 48.88 211 VAL A O 1
ATOM 1736 N N . GLN A 1 212 ? -23.637 -8.097 22.286 1.00 49.25 212 GLN A N 1
ATOM 1737 C CA . GLN A 1 212 ? -22.401 -7.906 21.519 1.00 49.25 212 GLN A CA 1
ATOM 1738 C C . GLN A 1 212 ? -21.583 -6.784 22.162 1.00 49.25 212 GLN A C 1
ATOM 1740 O O . GLN A 1 212 ? -22.109 -5.700 22.414 1.00 49.25 212 GLN A O 1
ATOM 1745 N N . ARG A 1 213 ? -20.304 -7.040 22.428 1.00 56.69 213 ARG A N 1
ATOM 1746 C CA . ARG A 1 213 ? -19.371 -6.056 22.992 1.00 56.69 213 ARG A CA 1
ATOM 1747 C C . ARG A 1 213 ? -18.304 -5.737 21.947 1.00 56.69 213 ARG A C 1
ATOM 1749 O O . ARG A 1 213 ? -17.986 -6.594 21.125 1.00 56.69 213 ARG A O 1
ATOM 1756 N N . PHE A 1 214 ? -17.807 -4.503 21.945 1.00 44.84 214 PHE A N 1
ATOM 1757 C CA . PHE A 1 214 ? -16.750 -4.051 21.038 1.00 44.84 214 PHE A CA 1
ATOM 1758 C C . PHE A 1 214 ? -15.472 -3.747 21.822 1.00 44.84 214 PHE A C 1
ATOM 1760 O O . PHE A 1 214 ? -15.525 -3.409 23.006 1.00 44.84 214 PHE A O 1
ATOM 1767 N N . VAL A 1 215 ? -14.332 -3.886 21.149 1.00 50.22 215 VAL A N 1
ATOM 1768 C CA . VAL A 1 215 ? -13.001 -3.616 21.701 1.00 50.22 215 VAL A CA 1
ATOM 1769 C C . VAL A 1 215 ? -12.532 -2.259 21.185 1.00 50.22 215 VAL A C 1
ATOM 1771 O O . VAL A 1 215 ? -12.660 -1.969 19.998 1.00 50.22 215 VAL A O 1
ATOM 1774 N N . LEU A 1 216 ? -11.996 -1.430 22.080 1.00 43.69 216 LEU A N 1
ATOM 1775 C CA . LEU A 1 216 ? -11.382 -0.148 21.747 1.00 43.69 216 LEU A CA 1
ATOM 1776 C C . LEU A 1 216 ? -9.892 -0.217 22.088 1.00 43.69 216 LEU A C 1
ATOM 1778 O O . LEU A 1 216 ? -9.537 -0.501 23.230 1.00 43.69 216 LEU A O 1
ATOM 1782 N N . GLN A 1 217 ? -9.036 0.049 21.105 1.00 40.97 217 GLN A N 1
ATOM 1783 C CA . GLN A 1 217 ? -7.589 0.120 21.288 1.00 40.97 217 GLN A CA 1
ATOM 1784 C C . GLN A 1 217 ? -7.186 1.525 21.756 1.00 40.97 217 GLN A C 1
ATOM 1786 O O . GLN A 1 217 ? -7.546 2.522 21.131 1.00 40.97 217 GLN A O 1
ATOM 1791 N N . LEU A 1 218 ? -6.426 1.594 22.849 1.00 44.75 218 LEU A N 1
ATOM 1792 C CA . LEU A 1 218 ? -5.846 2.818 23.397 1.00 44.75 218 LEU A CA 1
ATOM 1793 C C . LEU A 1 218 ? -4.343 2.593 23.599 1.00 44.75 218 LEU A C 1
ATOM 1795 O O . LEU A 1 218 ? -3.951 1.622 24.239 1.00 44.75 218 LEU A O 1
ATOM 1799 N N . ASP A 1 219 ? -3.510 3.486 23.067 1.00 35.62 219 ASP A N 1
ATOM 1800 C CA . ASP A 1 219 ? -2.057 3.446 23.262 1.00 35.62 219 ASP A CA 1
ATOM 1801 C C . ASP A 1 219 ? -1.684 4.123 24.591 1.00 35.62 219 ASP A C 1
ATOM 1803 O O . ASP A 1 219 ? -1.918 5.321 24.765 1.00 35.62 219 ASP A O 1
ATOM 1807 N N . TYR A 1 220 ? -1.071 3.391 25.522 1.00 46.38 220 TYR A N 1
ATOM 1808 C CA . TYR A 1 220 ? -0.451 3.970 26.718 1.00 46.38 220 TYR A CA 1
ATOM 1809 C C . TYR A 1 220 ? 0.718 3.100 27.213 1.00 46.38 220 TYR A C 1
ATOM 1811 O O . TYR A 1 220 ? 0.900 1.964 26.782 1.00 46.38 220 TYR A O 1
ATOM 1819 N N . VAL A 1 221 ? 1.556 3.668 28.083 1.00 43.09 221 VAL A N 1
ATOM 1820 C CA . VAL A 1 221 ? 2.733 3.012 28.676 1.00 43.09 221 VAL A CA 1
ATOM 1821 C C . VAL A 1 221 ? 2.385 2.627 30.116 1.00 43.09 221 VAL A C 1
ATOM 1823 O O . VAL A 1 221 ? 2.065 3.517 30.904 1.00 43.09 221 VAL A O 1
ATOM 1826 N N . ILE A 1 222 ? 2.433 1.334 30.470 1.00 48.84 222 ILE A N 1
ATOM 1827 C CA . ILE A 1 222 ? 2.272 0.890 31.866 1.00 48.84 222 ILE A CA 1
ATOM 1828 C C . ILE A 1 222 ? 3.640 0.813 32.543 1.00 48.84 222 ILE A C 1
ATOM 1830 O O . ILE A 1 222 ? 4.525 0.125 32.044 1.00 48.84 222 ILE A O 1
ATOM 1834 N N . PRO A 1 223 ? 3.826 1.445 33.712 1.00 48.50 223 PRO A N 1
ATOM 1835 C CA . PRO A 1 223 ? 5.005 1.209 34.538 1.00 48.50 223 PRO A CA 1
ATOM 1836 C C . PRO A 1 223 ? 5.049 -0.244 35.038 1.00 48.50 223 PRO A C 1
ATOM 1838 O O . PRO A 1 223 ? 4.066 -0.714 35.613 1.00 48.50 223 PRO A O 1
ATOM 1841 N N . HIS A 1 224 ? 6.191 -0.933 34.913 1.00 51.00 224 HIS A N 1
ATOM 1842 C CA . HIS A 1 224 ? 6.357 -2.343 35.321 1.00 51.00 224 HIS A CA 1
ATOM 1843 C C . HIS A 1 224 ? 5.882 -2.659 36.752 1.00 51.00 224 HIS A C 1
ATOM 1845 O O . HIS A 1 224 ? 5.421 -3.763 37.011 1.00 51.00 224 HIS A O 1
ATOM 1851 N N . SER A 1 225 ? 5.916 -1.686 37.668 1.00 58.38 225 SER A N 1
ATOM 1852 C CA . SER A 1 225 ? 5.400 -1.803 39.043 1.00 58.38 225 SER A CA 1
ATOM 1853 C C . SER A 1 225 ? 3.890 -2.054 39.154 1.00 58.38 225 SER A C 1
ATOM 1855 O O . SER A 1 225 ? 3.389 -2.270 40.251 1.00 58.38 225 SER A O 1
ATOM 1857 N N . THR A 1 226 ? 3.155 -1.949 38.047 1.00 56.22 226 THR A N 1
ATOM 1858 C CA . THR A 1 226 ? 1.685 -1.946 38.004 1.00 56.22 226 THR A CA 1
ATOM 1859 C C . THR A 1 226 ? 1.116 -3.134 37.228 1.00 56.22 226 THR A C 1
ATOM 1861 O O . THR A 1 226 ? -0.099 -3.236 37.107 1.00 56.22 226 THR A O 1
ATOM 1864 N N . LEU A 1 227 ? 1.972 -4.017 36.699 1.00 51.69 227 LEU A N 1
ATOM 1865 C CA . LEU A 1 227 ? 1.576 -5.174 35.889 1.00 51.69 227 LEU A CA 1
ATOM 1866 C C . LEU A 1 227 ? 0.707 -6.162 36.677 1.00 51.69 227 LEU A C 1
ATOM 1868 O O . LEU A 1 227 ? -0.395 -6.469 36.237 1.00 51.69 227 LEU A O 1
ATOM 1872 N N . ASP A 1 228 ? 1.140 -6.559 37.874 1.00 55.50 228 ASP A N 1
ATOM 1873 C CA . ASP A 1 228 ? 0.389 -7.500 38.723 1.00 55.50 228 ASP A CA 1
A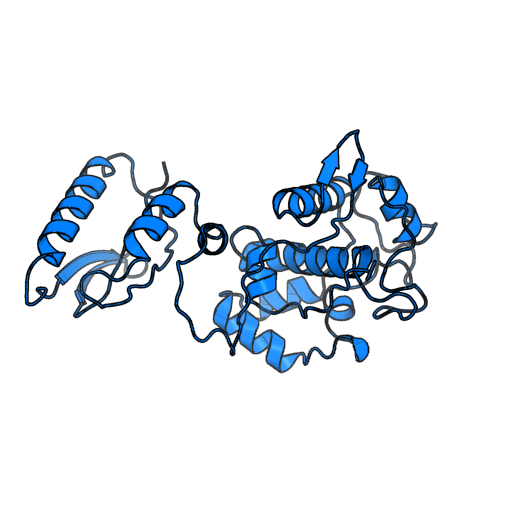TOM 1874 C C . ASP A 1 228 ? -1.002 -6.953 39.101 1.00 55.50 228 ASP A C 1
ATOM 1876 O O . ASP A 1 228 ? -1.990 -7.682 39.160 1.00 55.50 228 ASP A O 1
ATOM 1880 N N . LEU A 1 229 ? -1.108 -5.630 39.273 1.00 59.81 229 LEU A N 1
ATOM 1881 C CA . LEU A 1 229 ? -2.373 -4.956 39.578 1.00 59.81 229 LEU A CA 1
ATOM 1882 C C . LEU A 1 229 ? -3.354 -4.986 38.399 1.00 59.81 229 LEU A C 1
ATOM 1884 O O . LEU A 1 229 ? -4.566 -4.971 38.610 1.00 59.81 229 LEU A O 1
ATOM 1888 N N . VAL A 1 230 ? -2.854 -5.021 37.160 1.00 56.34 230 VAL A N 1
ATOM 1889 C CA . VAL A 1 230 ? -3.699 -5.097 35.961 1.00 56.34 230 VAL A CA 1
ATOM 1890 C C . VAL A 1 230 ? -4.392 -6.453 35.882 1.00 56.34 230 VAL A C 1
ATOM 1892 O O . VAL A 1 230 ? -5.595 -6.487 35.620 1.00 56.34 230 VAL A O 1
ATOM 1895 N N . ASP A 1 231 ? -3.678 -7.542 36.159 1.00 53.97 231 ASP A N 1
ATOM 1896 C CA . ASP A 1 231 ? -4.247 -8.894 36.161 1.00 53.97 231 ASP A CA 1
ATOM 1897 C C . ASP A 1 231 ? -5.316 -9.049 37.255 1.00 53.97 231 ASP A C 1
ATOM 1899 O O . ASP A 1 231 ? -6.419 -9.550 36.996 1.00 53.97 231 ASP A O 1
ATOM 1903 N N . ASP A 1 232 ? -5.049 -8.511 38.448 1.00 64.00 232 ASP A N 1
ATOM 1904 C CA . ASP A 1 232 ? -6.019 -8.458 39.545 1.00 64.00 232 ASP A CA 1
ATOM 1905 C C . ASP A 1 232 ? -7.274 -7.658 39.160 1.00 64.00 232 ASP A C 1
ATOM 1907 O O . ASP A 1 232 ? -8.409 -8.097 39.390 1.00 64.00 232 ASP A O 1
ATOM 1911 N N . TRP A 1 233 ? -7.107 -6.496 38.519 1.00 64.69 233 TRP A N 1
ATOM 1912 C CA . TRP A 1 233 ? -8.238 -5.696 38.049 1.00 64.69 233 TRP A CA 1
ATOM 1913 C C . TRP A 1 233 ? -9.048 -6.429 36.986 1.00 64.69 233 TRP A C 1
ATOM 1915 O O . TRP A 1 233 ? -10.276 -6.445 37.076 1.00 64.69 233 TRP A O 1
ATOM 1925 N N . GLN A 1 234 ? -8.406 -7.072 36.009 1.00 58.50 234 GLN A N 1
ATOM 1926 C CA . GLN A 1 234 ? -9.101 -7.858 34.985 1.00 58.50 234 GLN A CA 1
ATOM 1927 C C . GLN A 1 234 ? -9.960 -8.967 35.607 1.00 58.50 234 GLN A C 1
ATOM 1929 O O . GLN A 1 234 ? -11.115 -9.165 35.207 1.00 58.50 234 GLN A O 1
ATOM 1934 N N . TYR A 1 235 ? -9.431 -9.654 36.619 1.00 65.31 235 TYR A N 1
ATOM 1935 C CA . TYR A 1 235 ? -10.157 -10.685 37.349 1.00 65.31 235 TYR A CA 1
ATOM 1936 C C . TYR A 1 235 ? -11.373 -10.126 38.110 1.00 65.31 235 TYR A C 1
ATOM 1938 O O . TYR A 1 235 ? -12.472 -10.686 38.027 1.00 65.31 235 TYR A O 1
ATOM 1946 N N . GLU A 1 236 ? -11.229 -8.987 38.789 1.00 67.31 236 GLU A N 1
ATOM 1947 C CA . GLU A 1 236 ? -12.338 -8.339 39.498 1.00 67.31 236 GLU A CA 1
ATOM 1948 C C . GLU A 1 236 ? -13.401 -7.771 38.544 1.00 67.31 236 GLU A C 1
ATOM 1950 O O . GLU A 1 236 ? -14.603 -7.952 38.771 1.00 67.31 236 GLU A O 1
ATOM 1955 N N . PHE A 1 237 ? -12.999 -7.182 37.413 1.00 66.38 237 PHE A N 1
ATOM 1956 C CA . PHE A 1 237 ? -13.926 -6.762 36.357 1.00 66.38 237 PHE A CA 1
ATOM 1957 C C . PHE A 1 237 ? -14.752 -7.942 35.837 1.00 66.38 237 PHE A C 1
ATOM 1959 O O . PHE A 1 237 ? -15.975 -7.834 35.704 1.00 66.38 237 PHE A O 1
ATOM 1966 N N . ARG A 1 238 ? -14.114 -9.100 35.620 1.00 64.88 238 ARG A N 1
ATOM 1967 C CA . ARG A 1 238 ? -14.805 -10.327 35.208 1.00 64.88 238 ARG A CA 1
ATOM 1968 C C . ARG A 1 238 ? -15.872 -10.744 36.221 1.00 64.88 238 ARG A C 1
ATOM 1970 O O . ARG A 1 238 ? -16.973 -11.102 35.809 1.00 64.88 238 ARG A O 1
ATOM 1977 N N . LYS A 1 239 ? -15.590 -10.665 37.527 1.00 68.31 239 LYS A N 1
ATOM 1978 C CA . LYS A 1 239 ? -16.576 -10.958 38.586 1.00 68.31 239 LYS A CA 1
ATOM 1979 C C . LYS A 1 239 ? -17.717 -9.946 38.642 1.00 68.31 239 LYS A C 1
ATOM 1981 O O . LYS A 1 239 ? -18.848 -10.315 38.940 1.00 68.31 239 LYS A O 1
ATOM 1986 N N . LEU A 1 240 ? -17.449 -8.665 38.401 1.00 68.25 240 LEU A N 1
ATOM 1987 C CA . LEU A 1 240 ? -18.499 -7.642 38.394 1.00 68.25 240 LEU A CA 1
ATOM 1988 C C . LEU A 1 240 ? -19.470 -7.843 37.228 1.00 68.25 240 LEU A C 1
ATOM 1990 O O . LEU A 1 240 ? -20.673 -7.641 37.382 1.00 68.25 240 LEU A O 1
ATOM 1994 N N . TRP A 1 241 ? -18.965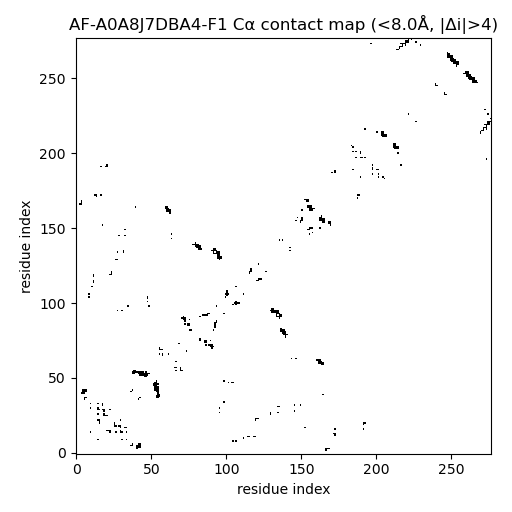 -8.303 36.089 1.00 67.31 241 TRP A N 1
ATOM 1995 C CA . TRP A 1 241 ? -19.754 -8.555 34.888 1.00 67.31 241 TRP A CA 1
ATOM 1996 C C . TRP A 1 241 ? -20.624 -9.810 34.918 1.00 67.31 241 TRP A C 1
ATOM 1998 O O . TRP A 1 241 ? -21.499 -9.948 34.062 1.00 67.31 241 TRP A O 1
ATOM 2008 N N . THR A 1 242 ? -20.427 -10.716 35.877 1.00 67.44 242 THR A N 1
ATOM 2009 C CA . THR A 1 242 ? -21.339 -11.854 36.075 1.00 67.44 242 THR A CA 1
ATOM 2010 C C . THR A 1 242 ? -22.584 -11.482 36.886 1.00 67.44 242 THR A C 1
ATOM 2012 O O . THR A 1 242 ? -23.513 -12.284 36.964 1.00 67.44 242 THR A O 1
ATOM 2015 N N . LYS A 1 243 ? -22.641 -10.276 37.472 1.00 71.69 243 LYS A N 1
ATOM 2016 C 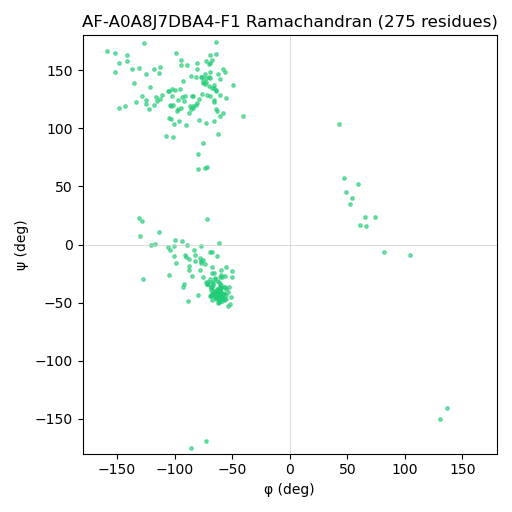CA . LYS A 1 243 ? -23.773 -9.805 38.287 1.00 71.69 243 LYS A CA 1
ATOM 2017 C C . LYS A 1 243 ? -24.922 -9.281 37.417 1.00 71.69 243 LYS A C 1
ATOM 2019 O O . LYS A 1 243 ? -24.693 -8.645 36.389 1.00 71.69 243 LYS A O 1
ATOM 2024 N N . ILE A 1 244 ? -26.162 -9.515 37.858 1.00 67.12 244 ILE A N 1
ATOM 2025 C CA . ILE A 1 244 ? -27.385 -9.004 37.219 1.00 67.12 244 ILE A CA 1
ATOM 2026 C C . ILE A 1 244 ? -28.204 -8.217 38.260 1.00 67.12 244 ILE A C 1
ATOM 2028 O O . ILE A 1 244 ? -28.596 -8.811 39.266 1.00 67.12 244 ILE A O 1
ATOM 2032 N N . PRO A 1 245 ? -28.494 -6.919 38.030 1.00 66.19 245 PRO A N 1
ATOM 2033 C CA . PRO A 1 245 ? -27.995 -6.089 36.929 1.00 66.19 245 PRO A CA 1
ATOM 2034 C C . PRO A 1 245 ? -26.492 -5.797 37.074 1.00 66.19 245 PRO A C 1
ATOM 2036 O O . PRO A 1 245 ? -25.944 -5.843 38.175 1.00 66.19 245 PRO A O 1
ATOM 2039 N N . ILE A 1 246 ? -25.821 -5.491 35.961 1.00 62.38 246 ILE A N 1
ATOM 2040 C CA . ILE A 1 246 ? -24.403 -5.109 35.991 1.00 62.38 246 ILE A CA 1
ATOM 2041 C C . ILE A 1 246 ? -24.296 -3.770 36.737 1.00 62.38 246 ILE A C 1
ATOM 2043 O O . ILE A 1 246 ? -24.944 -2.804 36.324 1.00 62.38 246 ILE A O 1
ATOM 2047 N N . PRO A 1 247 ? -23.508 -3.681 37.821 1.00 64.38 247 PRO A N 1
ATOM 2048 C CA . PRO A 1 247 ? -23.390 -2.441 38.571 1.00 64.38 247 PRO A CA 1
ATOM 2049 C C . PRO A 1 247 ? -22.633 -1.379 37.751 1.00 64.38 247 PRO A C 1
ATOM 2051 O O . PRO A 1 247 ? -21.677 -1.720 37.048 1.00 64.38 247 PRO A O 1
ATOM 2054 N N . PRO A 1 248 ? -23.020 -0.092 37.837 1.00 64.12 248 PRO A N 1
ATOM 2055 C CA . PRO A 1 248 ? -22.253 0.993 37.236 1.00 64.12 248 PRO A CA 1
ATOM 2056 C C . PRO A 1 248 ? -20.861 1.071 37.868 1.00 64.12 248 PRO A C 1
ATOM 2058 O O . PRO A 1 248 ? -20.687 0.800 39.059 1.00 64.12 248 PRO A O 1
ATOM 2061 N N . ILE A 1 249 ? -19.870 1.459 37.067 1.00 64.81 249 ILE A N 1
ATOM 2062 C CA . ILE A 1 249 ? -18.469 1.486 37.491 1.00 64.81 249 ILE A CA 1
ATOM 2063 C C . ILE A 1 249 ? -18.012 2.937 37.591 1.00 64.81 249 ILE A C 1
ATOM 2065 O O . ILE A 1 249 ? -18.184 3.732 36.664 1.00 64.81 249 ILE A O 1
ATOM 2069 N N . LYS A 1 250 ? -17.424 3.281 38.738 1.00 64.44 250 LYS A N 1
ATOM 2070 C CA . LYS A 1 250 ? -16.768 4.566 38.972 1.00 64.44 250 LYS A CA 1
ATOM 2071 C C . LYS A 1 250 ? -15.268 4.385 38.774 1.00 64.44 250 LYS A C 1
ATOM 2073 O O . LYS A 1 250 ? -14.631 3.667 39.538 1.00 64.44 250 LYS A O 1
ATOM 2078 N N . LEU A 1 251 ? -14.722 5.047 37.763 1.00 62.34 251 LEU A N 1
ATOM 2079 C CA . LEU A 1 251 ? -13.296 5.081 37.473 1.00 62.34 251 LEU A CA 1
ATOM 2080 C C . LEU A 1 251 ? -12.702 6.379 38.007 1.00 62.34 251 LEU A C 1
ATOM 2082 O O . LEU A 1 251 ? -13.254 7.458 37.789 1.00 62.34 251 LEU A O 1
ATOM 2086 N N . ILE A 1 252 ? -11.573 6.261 38.697 1.00 65.81 252 ILE A N 1
ATOM 2087 C CA . ILE A 1 252 ? -10.753 7.389 39.132 1.00 65.81 252 ILE A CA 1
ATOM 2088 C C . ILE A 1 252 ? -9.377 7.157 38.520 1.00 65.81 252 ILE A C 1
ATOM 2090 O O . ILE A 1 252 ? -8.750 6.144 38.816 1.00 65.81 252 ILE A O 1
ATOM 2094 N N . TYR A 1 253 ? -8.938 8.046 37.633 1.00 63.62 253 TYR A N 1
ATOM 2095 C CA . TYR A 1 253 ? -7.658 7.902 36.938 1.00 63.62 253 TYR A CA 1
ATOM 2096 C C . TYR A 1 253 ? -6.911 9.230 36.873 1.00 63.62 253 TYR A C 1
ATOM 2098 O O . TYR A 1 253 ? -7.530 10.293 36.852 1.00 63.62 253 TYR A O 1
ATOM 2106 N N . ASP A 1 254 ? -5.583 9.163 36.841 1.00 54.09 254 ASP A N 1
ATOM 2107 C CA . ASP A 1 254 ? -4.724 10.331 36.652 1.00 54.09 254 ASP A CA 1
ATOM 2108 C C . ASP A 1 254 ? -4.661 10.695 35.162 1.00 54.09 254 ASP A C 1
ATOM 2110 O O . ASP A 1 254 ? -4.318 9.868 34.314 1.00 54.09 254 ASP A O 1
ATOM 2114 N N . SER A 1 255 ? -5.054 11.920 34.819 1.00 58.25 255 SER A N 1
ATOM 2115 C CA . SER A 1 255 ? -5.096 12.387 33.438 1.00 58.25 255 SER A CA 1
ATOM 2116 C C . SER A 1 255 ? -3.917 13.303 33.158 1.00 58.25 255 SER A C 1
ATOM 2118 O O . SER A 1 255 ? -3.942 14.477 33.521 1.00 58.25 255 SER A O 1
ATOM 2120 N N . ALA A 1 256 ? -2.942 12.822 32.387 1.00 46.31 256 ALA A N 1
ATOM 2121 C CA . ALA A 1 256 ? -1.808 13.636 31.941 1.00 46.31 256 ALA A CA 1
ATOM 2122 C C . ALA A 1 256 ? -2.234 14.881 31.133 1.00 46.31 256 ALA A C 1
ATOM 2124 O O . ALA A 1 256 ? -1.555 15.903 31.155 1.00 46.31 256 ALA A O 1
ATOM 2125 N N . ARG A 1 257 ? -3.384 14.824 30.443 1.00 46.25 257 ARG A N 1
ATOM 2126 C CA . ARG A 1 257 ? -3.942 15.965 29.695 1.00 46.25 257 ARG A CA 1
ATOM 2127 C C . ARG A 1 257 ? -4.500 17.055 30.613 1.00 46.25 257 ARG A C 1
ATOM 2129 O O . ARG A 1 257 ? -4.475 18.223 30.244 1.00 46.25 257 ARG A O 1
ATOM 2136 N N . ILE A 1 258 ? -5.066 16.666 31.755 1.00 60.97 258 ILE A N 1
ATOM 2137 C CA . ILE A 1 258 ? -5.723 17.580 32.704 1.00 60.97 258 ILE A CA 1
ATOM 2138 C C . ILE A 1 258 ? -4.779 17.931 33.870 1.00 60.97 258 ILE A C 1
ATOM 2140 O O . ILE A 1 258 ? -5.007 18.915 34.566 1.00 60.97 258 ILE A O 1
ATOM 2144 N N . GLY A 1 259 ? -3.702 17.163 34.060 1.00 60.22 259 GLY A N 1
ATOM 2145 C CA . GLY A 1 259 ? -2.756 17.311 35.165 1.00 60.22 259 GLY A CA 1
ATOM 2146 C C . GLY A 1 259 ? -3.376 17.009 36.532 1.00 60.22 259 GLY A C 1
ATOM 2147 O O . GLY A 1 259 ? -2.925 17.563 37.530 1.00 60.22 259 GLY A O 1
ATOM 2148 N N . ASN A 1 260 ? -4.459 16.224 36.577 1.00 69.81 260 ASN A N 1
ATOM 2149 C CA . ASN A 1 260 ? -5.191 15.908 37.803 1.00 69.81 260 ASN A CA 1
ATOM 2150 C C . ASN A 1 260 ? -6.022 14.620 37.656 1.00 69.81 260 ASN A C 1
ATOM 2152 O O . ASN A 1 260 ? -6.283 14.150 36.542 1.00 69.81 260 ASN A O 1
ATOM 2156 N N . PHE A 1 261 ? -6.505 14.099 38.785 1.00 67.50 261 PHE A N 1
ATOM 2157 C CA . PHE A 1 261 ? -7.398 12.949 38.838 1.00 67.50 261 PHE A CA 1
ATOM 2158 C C . PHE A 1 261 ? -8.786 13.283 38.289 1.00 67.50 261 PHE A C 1
ATOM 2160 O O . PHE A 1 261 ? -9.458 14.217 38.731 1.00 67.50 261 PHE A O 1
ATOM 2167 N N . VAL A 1 262 ? -9.245 12.464 37.349 1.00 61.00 262 VAL A N 1
ATOM 2168 C CA . VAL A 1 262 ? -10.581 12.534 36.762 1.00 61.00 262 VAL A CA 1
ATOM 2169 C C . VAL A 1 262 ? -11.427 11.413 37.340 1.00 61.00 262 VAL A C 1
ATOM 2171 O O . VAL A 1 262 ? -11.021 10.253 37.365 1.00 61.00 262 VAL A O 1
ATOM 2174 N N . THR A 1 263 ? -12.633 11.764 37.783 1.00 63.12 263 THR A N 1
ATOM 2175 C CA . THR A 1 263 ? -13.654 10.792 38.171 1.00 63.12 263 THR A CA 1
ATOM 2176 C C . THR A 1 263 ? -14.668 10.653 37.043 1.00 63.12 263 THR A C 1
ATOM 2178 O O . THR A 1 263 ? -15.346 11.617 36.698 1.00 63.12 263 THR A O 1
ATOM 2181 N N . CYS A 1 264 ? -14.809 9.448 36.499 1.00 56.06 264 CYS A N 1
ATOM 2182 C CA . CYS A 1 264 ? -15.825 9.110 35.510 1.00 56.06 264 CYS A CA 1
ATOM 2183 C C . CYS A 1 264 ? -16.771 8.057 36.094 1.00 56.06 264 CYS A C 1
ATOM 2185 O O . CYS A 1 264 ? -16.327 7.015 36.573 1.00 56.06 264 CYS A O 1
ATOM 2187 N N . VAL A 1 265 ? -18.079 8.318 36.068 1.00 54.59 265 VAL A N 1
ATOM 2188 C CA . VAL A 1 265 ? -19.102 7.310 36.378 1.00 54.59 265 VAL A CA 1
ATOM 2189 C C . VAL A 1 265 ? -19.654 6.814 35.050 1.00 54.59 265 VAL A C 1
ATOM 2191 O O . VAL A 1 265 ? -20.396 7.522 34.374 1.00 54.59 265 VAL A O 1
ATOM 2194 N N . GLY A 1 266 ? -19.239 5.616 34.652 1.00 53.34 266 GLY A N 1
ATOM 2195 C CA . GLY A 1 266 ? -19.673 4.997 33.411 1.00 53.34 266 GLY A CA 1
ATOM 2196 C C . GLY A 1 266 ? -20.906 4.129 33.631 1.00 53.34 266 GLY A C 1
ATOM 2197 O O . GLY A 1 266 ? -20.863 3.171 34.406 1.00 53.34 266 GLY A O 1
ATOM 2198 N N . VAL A 1 267 ? -21.984 4.414 32.900 1.00 44.75 267 VAL A N 1
ATOM 2199 C CA . VAL A 1 267 ? -23.052 3.438 32.652 1.00 44.75 267 VAL A CA 1
ATOM 2200 C C . VAL A 1 267 ? -22.742 2.804 31.300 1.00 44.75 267 VAL A C 1
ATOM 2202 O O . VAL A 1 267 ? -22.831 3.456 30.266 1.00 44.75 267 VAL A O 1
ATOM 2205 N N . HIS A 1 268 ? -22.277 1.557 31.330 1.00 51.88 268 HIS A N 1
ATOM 2206 C CA . HIS A 1 268 ? -21.901 0.768 30.151 1.00 51.88 268 HIS A CA 1
ATOM 2207 C C . HIS A 1 268 ? -20.796 1.315 29.217 1.00 51.88 268 HIS A C 1
ATOM 2209 O O . HIS A 1 268 ? -20.966 1.271 27.999 1.00 51.88 268 HIS A O 1
ATOM 2215 N N . PRO A 1 269 ? -19.608 1.688 29.720 1.00 38.19 269 PRO A N 1
ATOM 2216 C CA . PRO A 1 269 ? -18.406 1.651 28.900 1.00 38.19 269 PRO A CA 1
ATOM 2217 C C . PRO A 1 269 ? -17.500 0.477 29.299 1.00 38.19 269 PRO A C 1
ATOM 2219 O O . PRO A 1 269 ? -17.221 0.249 30.475 1.00 38.19 269 PRO A O 1
ATOM 2222 N N . SER A 1 270 ? -17.042 -0.278 28.300 1.00 36.94 270 SER A N 1
ATOM 2223 C CA . SER A 1 270 ? -15.935 -1.226 28.455 1.00 36.94 270 SER A CA 1
ATOM 2224 C C . SER A 1 270 ? -14.653 -0.466 28.130 1.00 36.94 270 SER A C 1
ATOM 2226 O O . SER A 1 270 ? -14.386 -0.189 26.965 1.00 36.94 270 SER A O 1
ATOM 2228 N N . PHE A 1 271 ? -13.897 -0.070 29.151 1.00 33.78 271 PHE A N 1
ATOM 2229 C CA . PHE A 1 271 ? -12.555 0.484 28.980 1.00 33.78 271 PHE A CA 1
ATOM 2230 C C . PHE A 1 271 ? -11.550 -0.602 29.335 1.00 33.78 271 PHE A C 1
ATOM 2232 O O . PHE A 1 271 ? -11.647 -1.167 30.423 1.00 33.78 271 PHE A O 1
ATOM 2239 N N . TYR A 1 272 ? -10.593 -0.871 28.445 1.00 40.84 272 TYR A N 1
ATOM 2240 C CA . TYR A 1 272 ? -9.461 -1.727 28.775 1.00 40.84 272 TYR A CA 1
ATOM 2241 C C . TYR A 1 272 ? -8.143 -1.028 28.509 1.00 40.84 272 TYR A C 1
ATOM 2243 O O . TYR A 1 272 ? -7.851 -0.537 27.422 1.00 40.84 272 TYR A O 1
ATOM 2251 N N . LEU A 1 273 ? -7.384 -1.010 29.592 1.00 28.91 273 LEU A N 1
ATOM 2252 C CA . LEU A 1 273 ? -5.984 -0.700 29.688 1.00 28.91 273 LEU A CA 1
ATOM 2253 C C . LEU A 1 273 ? -5.227 -1.976 29.216 1.00 28.91 273 LEU A C 1
ATOM 2255 O O . LEU A 1 273 ? -5.177 -2.966 29.940 1.00 28.91 273 LEU A O 1
ATOM 2259 N N . ALA A 1 274 ? -4.635 -1.934 28.013 1.00 33.09 274 ALA A N 1
ATOM 2260 C CA . ALA A 1 274 ? -3.572 -2.824 27.515 1.00 33.09 274 ALA A CA 1
ATOM 2261 C C . ALA A 1 274 ? -2.115 -2.399 27.868 1.00 33.09 274 ALA A C 1
ATOM 2263 O O . ALA A 1 274 ? -1.633 -1.347 27.448 1.00 33.09 274 ALA A O 1
ATOM 2264 N N . SER A 1 275 ? -1.393 -3.251 28.603 1.00 30.08 275 SER A N 1
ATOM 2265 C CA . SER A 1 275 ? 0.019 -3.062 28.969 1.00 30.08 275 SER A CA 1
ATOM 2266 C C . SER A 1 275 ? 0.971 -3.321 27.810 1.00 30.08 275 SER A C 1
ATOM 2268 O O . SER A 1 275 ? 0.785 -4.292 27.084 1.00 30.08 275 SER A O 1
ATOM 2270 N N . LYS A 1 276 ? 2.028 -2.513 27.681 1.00 26.73 276 LYS A N 1
ATOM 2271 C CA . LYS A 1 276 ? 3.232 -2.887 26.929 1.00 26.73 276 LYS A CA 1
ATOM 2272 C C . LYS A 1 276 ? 4.323 -3.274 27.921 1.00 26.73 276 LYS A C 1
ATOM 2274 O O . LYS A 1 276 ? 4.709 -2.433 28.733 1.00 26.73 276 LYS A O 1
ATOM 2279 N N . ASN A 1 277 ? 4.789 -4.520 27.829 1.00 30.20 277 ASN A N 1
ATOM 2280 C CA . ASN A 1 277 ? 6.087 -4.937 28.366 1.00 30.20 277 ASN A CA 1
ATOM 2281 C C . ASN A 1 277 ? 7.225 -4.378 27.509 1.00 30.20 277 ASN A C 1
ATOM 2283 O O . ASN A 1 277 ? 7.049 -4.305 26.269 1.00 30.20 277 ASN A O 1
#

Radius of gyration: 22.85 Å; Cα contacts (8 Å, |Δi|>4): 317; chains: 1; bounding box: 49×40×61 Å

pLDDT: mean 72.77, std 20.56, range [26.73, 97.19]

Secondary structure (DSSP, 8-state):
-PPP-------HHHHHHHHTS-HHHHHHHHHHHHHHHHHHHS-SS--SSSSS-SS----SEE-HHHHHHHHS-TTS--SSSPPPS--TTSTTT-BHHHHH-STTTT--HHHHHHHHHHHH---HHHHHHHHHSBTT-S-HHHHHHHHHHHHHTTSEEEETTEEEE-SS--------TT--------GGGGTTS-HHHHHHHHHHSS-BTTB---------PPPGGGHHHHHHHHHHHHHHHTSSSPPPEEEEEEETTTTEEEEEEESS-----PPP-

Mean predicted aligned error: 15.43 Å

Sequence (277 aa):
MSELVFQDVPQVELLQWLARGSLKQNLGRAIRLWVWLRSLYGFEGASLYGDHQERLVLGDSFTYAEWRDVFFSPTHSKGEKVPSLHDPDCPCAKTTEEWLFNEKTGIVYEQWQELLIAHANINESKLNEVLKQRLFAVTRRSLQGDLEILAQLGWLVYKNEKYYRLSEFPPRPVTSKNETKPSKLSAYELNFLHEDLVGFAENHSQKINGVQRFVLQLDYVIPHSTLDLVDDWQYEFRKLWTKIPIPPIKLIYDSARIGNFVTCVGVHPSFYLASKN

Solvent-accessible surface area (backbone atoms only — not comparable to full-atom values): 16962 Å² total; per-residue (Å²): 130,86,79,68,66,51,77,83,68,90,43,64,68,56,30,36,61,60,23,73,47,62,34,61,83,24,43,62,56,12,55,45,50,52,52,49,45,31,31,73,26,20,52,83,82,53,36,75,84,61,96,53,48,29,23,57,96,68,64,75,54,44,40,72,67,60,50,47,67,70,64,39,46,94,85,58,76,89,55,69,63,57,56,71,91,83,48,84,84,22,61,40,50,38,27,35,40,65,73,50,54,40,89,76,63,71,50,57,66,68,64,53,49,52,52,38,37,75,74,46,79,40,52,69,70,61,49,55,53,48,32,69,34,38,59,59,43,47,30,48,69,56,57,53,50,49,54,50,48,37,29,74,66,47,61,30,47,76,56,95,89,24,39,27,74,62,93,64,80,53,92,64,89,68,88,60,95,76,68,96,63,98,70,69,89,48,78,72,78,37,66,75,45,59,80,85,43,36,67,51,46,67,68,48,58,51,59,64,93,82,44,81,53,81,89,68,94,60,94,60,85,51,61,79,94,47,52,74,57,49,56,54,48,53,54,50,53,55,59,48,66,72,40,86,76,62,72,73,48,75,46,75,46,79,33,85,91,75,74,44,75,45,79,45,78,37,80,88,69,83,82,62,93,59,76,54,132

Foldseek 3Di:
DDAAADLDALAQQQLLLLQLEQCQVRVLLSLVLVQVCQQDHHDAPDPPQPPAGSHFPDDQKDALVRSCPRQFDPQFDPAFAQDDPDDCSTLQVDFSLSSRDDPVSVDDPVVRVVNCCVPRVHDPVSVVVRRRHRSNSHGPVSVVVSLVSCCVLVQWPDDPNITGGDRDDDDGPDPPPPDPDPDADPLSVCSNDDPVCSVVCNVQCDDDVNDGDDDDDDDDEDDPVCVVVLVVVVVVQVVLVVDVPRDWDWDWDQDPVVNGIDIDTDDDDDDDDDYDD